Protein AF-A0A8T5N7Z2-F1 (afdb_monomer_lite)

Foldseek 3Di:
DDDDAFQLQVQLVLLQQDFFDAAHDTDGLVVVLVVLVVLLVVLQVLLVPPDQQSLLVLLLLLLLLLLPPVDGYPLSVLLSVLSVVQPRDPVSQDLVNQQVSCVRSVRVVHSVQSSQLSNQSNCCCCPPVVSNVVVVLVLCVVCLLQLSVVDCSCVRPSGHSLSNLSSNSSHDLLGANLDLQLLLQCVFLVLLVLLPVVVVDVLADSDSDCVDPNNVSSVSNSLCSSCVSNVVPHTSSSSRSSRNSCSNGAVDPPHPLVPRSCLVSTPNNVPPVD

Radius of gyration: 19.26 Å; chains: 1; bounding box: 42×38×59 Å

Structure (mmCIF, N/CA/C/O backbone):
data_AF-A0A8T5N7Z2-F1
#
_entry.id   AF-A0A8T5N7Z2-F1
#
loop_
_atom_site.group_PDB
_atom_site.id
_atom_site.type_symbol
_atom_site.label_atom_id
_atom_site.label_alt_id
_atom_site.label_comp_id
_atom_site.label_asym_id
_atom_site.label_entity_id
_atom_site.label_seq_id
_atom_site.pdbx_PDB_ins_code
_atom_site.Cartn_x
_atom_site.Cartn_y
_atom_site.Cartn_z
_atom_site.occupancy
_atom_site.B_iso_or_equiv
_atom_site.auth_seq_id
_atom_site.auth_comp_id
_atom_site.auth_asym_id
_atom_site.auth_atom_id
_atom_site.pdbx_PDB_model_num
ATOM 1 N N . MET A 1 1 ? 7.411 -7.262 -35.203 1.00 54.53 1 MET A N 1
ATOM 2 C CA . MET A 1 1 ? 8.574 -6.816 -34.406 1.00 54.53 1 MET A CA 1
ATOM 3 C C . MET A 1 1 ? 8.583 -7.666 -33.151 1.00 54.53 1 MET A C 1
ATOM 5 O O . MET A 1 1 ? 7.673 -7.509 -32.351 1.00 54.53 1 MET A O 1
ATOM 9 N N . ASN A 1 2 ? 9.519 -8.610 -33.021 1.00 70.56 2 ASN A N 1
ATOM 10 C CA . ASN A 1 2 ? 9.648 -9.397 -31.791 1.00 70.56 2 ASN A CA 1
ATOM 11 C C . ASN A 1 2 ? 10.282 -8.492 -30.734 1.00 70.56 2 ASN A C 1
ATOM 13 O O . ASN A 1 2 ? 11.466 -8.177 -30.827 1.00 70.56 2 ASN A O 1
ATOM 17 N N . ILE A 1 3 ? 9.473 -7.996 -29.798 1.00 76.88 3 ILE A N 1
ATOM 18 C CA . ILE A 1 3 ? 9.969 -7.244 -28.648 1.00 76.88 3 ILE A CA 1
ATOM 19 C C . ILE A 1 3 ? 10.399 -8.274 -27.610 1.00 76.88 3 ILE A C 1
ATOM 21 O O . ILE A 1 3 ? 9.568 -9.001 -27.075 1.00 76.88 3 ILE A O 1
ATOM 25 N N . GLU A 1 4 ? 11.698 -8.345 -27.342 1.00 85.81 4 GLU A N 1
ATOM 26 C CA . GLU A 1 4 ? 12.213 -9.121 -26.219 1.00 85.81 4 GLU A CA 1
ATOM 27 C C . GLU A 1 4 ? 11.819 -8.420 -24.913 1.00 85.81 4 GLU A C 1
ATOM 29 O O . GLU A 1 4 ? 12.177 -7.256 -24.687 1.00 85.81 4 GLU A O 1
ATOM 34 N N . LEU A 1 5 ? 11.040 -9.111 -24.078 1.00 89.94 5 LEU A N 1
ATOM 35 C CA . LEU A 1 5 ? 10.645 -8.595 -22.773 1.00 89.94 5 LEU A CA 1
ATOM 36 C C . LEU A 1 5 ? 11.851 -8.564 -21.829 1.00 89.94 5 LEU A C 1
ATOM 38 O O . LEU A 1 5 ? 12.702 -9.452 -21.882 1.00 89.94 5 LEU A O 1
ATOM 42 N N . PRO A 1 6 ? 11.959 -7.541 -20.972 1.00 91.12 6 PRO A N 1
ATOM 43 C CA . PRO A 1 6 ? 13.109 -7.407 -20.099 1.00 91.12 6 PRO A CA 1
ATOM 44 C C . PRO A 1 6 ? 13.049 -8.409 -18.943 1.00 91.12 6 PRO A C 1
ATOM 46 O O . PRO A 1 6 ? 12.035 -8.516 -18.260 1.00 91.12 6 PRO A O 1
ATOM 49 N N . ASP A 1 7 ? 14.167 -9.079 -18.670 1.00 94.69 7 ASP A N 1
ATOM 50 C CA . ASP A 1 7 ? 14.271 -10.026 -17.561 1.00 94.69 7 ASP A CA 1
ATOM 51 C C . ASP A 1 7 ? 14.014 -9.342 -16.202 1.00 94.69 7 ASP A C 1
ATOM 53 O O . ASP A 1 7 ? 14.750 -8.440 -15.781 1.00 94.69 7 ASP A O 1
ATOM 57 N N . VAL A 1 8 ? 12.959 -9.793 -15.517 1.00 95.94 8 VAL A N 1
ATOM 58 C CA . VAL A 1 8 ? 12.515 -9.272 -14.217 1.00 95.94 8 VAL A CA 1
ATOM 59 C C . VAL A 1 8 ? 13.592 -9.437 -13.143 1.00 95.94 8 VAL A C 1
ATOM 61 O O . VAL A 1 8 ? 13.854 -8.497 -12.390 1.00 95.94 8 VAL A O 1
ATOM 64 N N . ASN A 1 9 ? 14.242 -10.600 -13.073 1.00 96.62 9 ASN A N 1
ATOM 65 C CA . ASN A 1 9 ? 15.255 -10.883 -12.058 1.00 96.62 9 ASN A CA 1
ATOM 66 C C . ASN A 1 9 ? 16.490 -10.011 -12.267 1.00 96.62 9 ASN A C 1
ATOM 68 O O . ASN A 1 9 ? 17.017 -9.445 -11.306 1.00 96.62 9 ASN A O 1
ATOM 72 N N . LYS A 1 10 ? 16.909 -9.833 -13.523 1.00 96.62 10 LYS A N 1
ATOM 73 C CA . LYS A 1 10 ? 18.025 -8.955 -13.866 1.00 96.62 10 LYS A CA 1
ATOM 74 C C . LYS A 1 10 ? 17.715 -7.501 -13.513 1.00 96.62 10 LYS A C 1
ATOM 76 O O . LYS A 1 10 ? 18.520 -6.867 -12.832 1.00 96.62 10 LYS A O 1
ATOM 81 N N . ILE A 1 11 ? 16.527 -7.005 -13.876 1.00 96.56 11 ILE A N 1
ATOM 82 C CA . ILE A 1 11 ? 16.055 -5.667 -13.484 1.00 96.56 11 ILE A CA 1
ATOM 83 C C . ILE A 1 11 ? 16.144 -5.484 -11.968 1.00 96.56 11 ILE A C 1
ATOM 85 O O . ILE A 1 11 ? 16.713 -4.500 -11.499 1.00 96.56 11 ILE A O 1
ATOM 89 N N . ILE A 1 12 ? 15.568 -6.408 -11.197 1.00 97.25 12 ILE A N 1
ATOM 90 C CA . ILE A 1 12 ? 15.500 -6.264 -9.742 1.00 97.25 12 ILE A CA 1
ATOM 91 C C . ILE A 1 12 ? 16.906 -6.303 -9.143 1.00 97.25 12 ILE A C 1
ATOM 93 O O . ILE A 1 12 ? 17.218 -5.446 -8.320 1.00 97.25 12 ILE A O 1
ATOM 97 N N . SER A 1 13 ? 17.771 -7.215 -9.600 1.00 96.88 13 SER A N 1
ATOM 98 C CA . SER A 1 13 ? 19.151 -7.333 -9.107 1.00 96.88 13 SER A CA 1
ATOM 99 C C . SER A 1 13 ? 19.971 -6.050 -9.276 1.00 96.88 13 SER A C 1
ATOM 101 O O . SER A 1 13 ? 20.785 -5.725 -8.421 1.00 96.88 13 SER A O 1
ATOM 103 N N . GLU A 1 14 ? 19.716 -5.277 -10.332 1.00 96.50 14 GLU A N 1
ATOM 104 C CA . GLU A 1 14 ? 20.380 -3.992 -10.559 1.00 96.50 14 GLU A CA 1
ATOM 105 C C . GLU A 1 14 ? 19.737 -2.845 -9.755 1.00 96.50 14 GLU A C 1
ATOM 107 O O . GLU A 1 14 ? 20.412 -1.886 -9.379 1.00 96.50 14 GLU A O 1
ATOM 112 N N . ILE A 1 15 ? 18.428 -2.916 -9.478 1.00 97.06 15 ILE A N 1
ATOM 113 C CA . ILE A 1 15 ? 17.709 -1.877 -8.725 1.00 97.06 15 ILE A CA 1
ATOM 114 C C . ILE A 1 15 ? 17.994 -1.959 -7.222 1.00 97.06 15 ILE A C 1
ATOM 116 O O . ILE A 1 15 ? 18.135 -0.916 -6.584 1.00 97.06 15 ILE A O 1
ATOM 120 N N . ILE A 1 16 ? 18.060 -3.158 -6.638 1.00 97.31 16 ILE A N 1
ATOM 121 C CA . ILE A 1 16 ? 18.154 -3.332 -5.175 1.00 97.31 16 ILE A CA 1
ATOM 122 C C . ILE A 1 16 ? 19.419 -2.706 -4.562 1.00 97.31 16 ILE A C 1
ATOM 124 O O . ILE A 1 16 ? 19.382 -2.249 -3.418 1.00 97.31 16 ILE A O 1
ATOM 128 N N . GLU A 1 17 ? 20.492 -2.586 -5.346 1.00 97.00 17 GLU A N 1
ATOM 129 C CA . GLU A 1 17 ? 21.766 -1.972 -4.945 1.00 97.00 17 GLU A CA 1
ATOM 130 C C . GLU A 1 17 ? 21.724 -0.435 -4.901 1.00 97.00 17 GLU A C 1
ATOM 132 O O . GLU A 1 17 ? 22.600 0.221 -4.328 1.00 97.00 17 GLU A O 1
ATOM 137 N N . VAL A 1 18 ? 20.699 0.187 -5.494 1.00 96.44 18 VAL A N 1
ATOM 138 C CA . VAL A 1 18 ? 20.573 1.647 -5.533 1.00 96.44 18 VAL A CA 1
ATOM 139 C C . VAL A 1 18 ? 20.400 2.195 -4.118 1.00 96.44 18 VAL A C 1
ATOM 141 O O . VAL A 1 18 ? 19.499 1.797 -3.380 1.00 96.44 18 VAL A O 1
ATOM 144 N N . LYS A 1 19 ? 21.220 3.184 -3.751 1.00 96.56 19 LYS A N 1
ATOM 145 C CA . LYS A 1 19 ? 21.035 3.950 -2.513 1.00 96.56 19 LYS A CA 1
ATOM 146 C C . LYS A 1 19 ? 19.897 4.952 -2.682 1.00 96.56 19 LYS A C 1
ATOM 148 O O . LYS A 1 19 ? 19.998 5.882 -3.478 1.00 96.56 19 LYS A O 1
ATOM 153 N N . ALA A 1 20 ? 18.834 4.780 -1.905 1.00 94.19 20 ALA A N 1
ATOM 154 C CA . ALA A 1 20 ? 17.665 5.645 -1.893 1.00 94.19 20 ALA A CA 1
ATOM 155 C C . ALA A 1 20 ? 17.568 6.397 -0.561 1.00 94.19 20 ALA A C 1
ATOM 157 O O . ALA A 1 20 ? 17.716 5.807 0.514 1.00 94.19 20 ALA A O 1
ATOM 158 N N . LYS A 1 21 ? 17.283 7.702 -0.637 1.00 90.31 21 LYS A N 1
ATOM 159 C CA . LYS A 1 21 ? 17.000 8.536 0.536 1.00 90.31 21 LYS A CA 1
ATOM 160 C C . LYS A 1 21 ? 15.496 8.574 0.801 1.00 90.31 21 LYS A C 1
ATOM 162 O O . LYS A 1 21 ? 14.724 8.927 -0.094 1.00 90.31 21 LYS A O 1
ATOM 167 N N . SER A 1 22 ? 15.096 8.265 2.030 1.00 84.56 22 SER A N 1
ATOM 168 C CA . SER A 1 22 ? 13.760 8.549 2.558 1.00 84.56 22 SER A CA 1
ATOM 169 C C . SER A 1 22 ? 13.916 9.252 3.896 1.00 84.56 22 SER A C 1
ATOM 171 O O . SER A 1 22 ? 14.698 8.813 4.735 1.00 84.56 22 SER A O 1
ATOM 173 N N . ASP A 1 23 ? 13.210 10.368 4.056 1.00 80.12 23 ASP A N 1
ATOM 174 C CA . ASP A 1 23 ? 13.363 11.280 5.189 1.00 80.12 23 ASP A CA 1
ATOM 175 C C . ASP A 1 23 ? 14.840 11.661 5.402 1.00 80.12 23 ASP A C 1
ATOM 177 O O . ASP A 1 23 ? 15.470 12.219 4.496 1.00 80.12 23 ASP A O 1
ATOM 181 N N . GLU A 1 24 ? 15.411 11.347 6.562 1.00 85.69 24 GLU A N 1
ATOM 182 C CA . GLU A 1 24 ? 16.802 11.659 6.907 1.00 85.69 24 GLU A CA 1
ATOM 183 C C . GLU A 1 24 ? 17.768 10.490 6.657 1.00 85.69 24 GLU A C 1
ATOM 185 O O . GLU A 1 24 ? 18.984 10.658 6.742 1.00 85.69 24 GLU A O 1
ATOM 190 N N . THR A 1 25 ? 17.261 9.320 6.266 1.00 90.88 25 THR A N 1
ATOM 191 C CA . THR A 1 25 ? 18.053 8.094 6.126 1.00 90.88 25 THR A CA 1
ATOM 192 C C . THR A 1 25 ? 18.352 7.784 4.661 1.00 90.88 25 THR A C 1
ATOM 194 O O . THR A 1 25 ? 17.488 7.874 3.789 1.00 90.88 25 THR A O 1
ATOM 197 N N . THR A 1 26 ? 19.596 7.393 4.375 1.00 95.94 26 THR A N 1
ATOM 198 C CA . THR A 1 26 ? 20.019 6.889 3.059 1.00 95.94 26 THR A CA 1
ATOM 199 C C . THR A 1 26 ? 20.560 5.477 3.210 1.00 95.94 26 THR A C 1
ATOM 201 O O . THR A 1 26 ? 21.527 5.265 3.936 1.00 95.94 26 THR A O 1
ATOM 204 N N . GLN A 1 27 ? 19.963 4.526 2.501 1.00 97.50 27 GLN A N 1
ATOM 205 C CA . GLN A 1 27 ? 20.387 3.125 2.484 1.00 97.50 27 GLN A CA 1
ATOM 206 C C . GLN A 1 27 ? 20.014 2.470 1.151 1.00 97.50 27 GLN A C 1
ATOM 208 O O . GLN A 1 27 ? 19.352 3.095 0.318 1.00 97.50 27 GLN A O 1
ATOM 213 N N . THR A 1 28 ? 20.484 1.247 0.907 1.00 98.19 28 THR A N 1
ATOM 214 C CA . THR A 1 28 ? 20.139 0.500 -0.310 1.00 98.19 28 THR A CA 1
ATOM 215 C C . THR A 1 28 ? 18.654 0.152 -0.330 1.00 98.19 28 THR A C 1
ATOM 217 O O . THR A 1 28 ? 18.014 0.024 0.718 1.00 98.19 28 THR A O 1
ATOM 220 N N . ILE A 1 29 ? 18.090 -0.005 -1.526 1.00 98.12 29 ILE A N 1
ATOM 221 C CA . ILE A 1 29 ? 16.718 -0.492 -1.693 1.00 98.12 29 ILE A CA 1
ATOM 222 C C . ILE A 1 29 ? 16.558 -1.882 -1.065 1.00 98.12 29 ILE A C 1
ATOM 224 O O . ILE A 1 29 ? 15.541 -2.136 -0.426 1.00 98.12 29 ILE A O 1
ATOM 228 N N . GLU A 1 30 ? 17.575 -2.743 -1.153 1.00 98.38 30 GLU A N 1
ATOM 229 C CA . GLU A 1 30 ? 17.589 -4.032 -0.454 1.00 98.38 30 GLU A CA 1
ATOM 230 C C . GLU A 1 30 ? 17.377 -3.876 1.060 1.00 98.38 30 GLU A C 1
ATOM 232 O O . GLU A 1 30 ? 16.557 -4.575 1.660 1.00 98.38 30 GLU A O 1
ATOM 237 N N . LYS A 1 31 ? 18.075 -2.923 1.687 1.00 98.25 31 LYS A N 1
ATOM 238 C CA . LYS A 1 31 ? 17.934 -2.669 3.121 1.00 98.25 31 LYS A CA 1
ATOM 239 C C . LYS A 1 31 ? 16.540 -2.137 3.467 1.00 98.25 31 LYS A C 1
ATOM 241 O O . LYS A 1 31 ? 15.959 -2.608 4.439 1.00 98.25 31 LYS A O 1
ATOM 246 N N . TRP A 1 32 ? 15.970 -1.249 2.648 1.00 97.44 32 TRP A N 1
ATOM 247 C CA . TRP A 1 32 ? 14.580 -0.795 2.810 1.00 97.44 32 TRP A CA 1
ATOM 248 C C . TRP A 1 32 ? 13.567 -1.946 2.729 1.00 97.44 32 TRP A C 1
ATOM 250 O O . TRP A 1 32 ? 12.635 -2.001 3.527 1.00 97.44 32 TRP A O 1
ATOM 260 N N . VAL A 1 33 ? 13.757 -2.880 1.794 1.00 97.81 33 VAL A N 1
ATOM 261 C CA . VAL A 1 33 ? 12.918 -4.082 1.660 1.00 97.81 33 VAL A CA 1
ATOM 262 C C . VAL A 1 33 ? 13.034 -4.958 2.905 1.00 97.81 33 VAL A C 1
ATOM 264 O O . VAL A 1 33 ? 12.022 -5.370 3.467 1.00 97.81 33 VAL A O 1
ATOM 267 N N . LYS A 1 34 ? 14.259 -5.203 3.385 1.00 98.25 34 LYS A N 1
ATOM 268 C CA . LYS A 1 34 ? 14.491 -5.975 4.611 1.00 98.25 34 LYS A CA 1
ATOM 269 C C . LYS A 1 34 ? 13.802 -5.345 5.824 1.00 98.25 34 LYS A C 1
ATOM 271 O O . LYS A 1 34 ? 13.117 -6.057 6.551 1.00 98.25 34 LYS A O 1
ATOM 276 N N . ASP A 1 35 ? 13.948 -4.034 6.006 1.00 97.56 35 ASP A N 1
ATOM 277 C CA . ASP A 1 35 ? 13.304 -3.308 7.107 1.00 97.56 35 ASP A CA 1
ATOM 278 C C . ASP A 1 35 ? 11.779 -3.435 7.031 1.00 97.56 35 ASP A C 1
ATOM 280 O O . ASP A 1 35 ? 11.131 -3.724 8.034 1.00 97.56 35 ASP A O 1
ATOM 284 N N . HIS A 1 36 ? 11.206 -3.331 5.827 1.00 96.94 36 HIS A N 1
ATOM 285 C CA . HIS A 1 36 ? 9.769 -3.504 5.643 1.00 96.94 36 HIS A CA 1
ATOM 286 C C . HIS A 1 36 ? 9.288 -4.922 5.981 1.00 96.94 36 HIS A C 1
ATOM 288 O O . HIS A 1 36 ? 8.264 -5.076 6.644 1.00 96.94 36 HIS A O 1
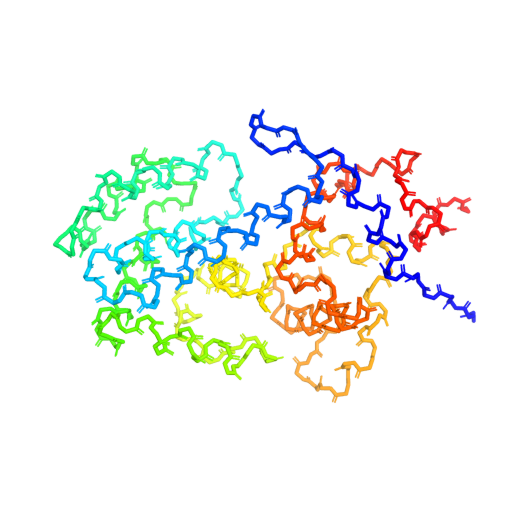ATOM 294 N N . ARG A 1 37 ? 10.033 -5.962 5.583 1.00 97.81 37 ARG A N 1
ATOM 295 C CA . ARG A 1 37 ? 9.730 -7.357 5.952 1.00 97.81 37 ARG A CA 1
ATOM 296 C C . ARG A 1 37 ? 9.765 -7.561 7.466 1.00 97.81 37 ARG A C 1
ATOM 298 O O . ARG A 1 37 ? 8.917 -8.264 8.015 1.00 97.81 37 ARG A O 1
ATOM 305 N N . ASP A 1 38 ? 10.739 -6.962 8.145 1.00 98.38 38 ASP A N 1
ATOM 306 C CA . ASP A 1 38 ? 10.857 -7.045 9.602 1.00 98.38 38 ASP A CA 1
ATOM 307 C C . ASP A 1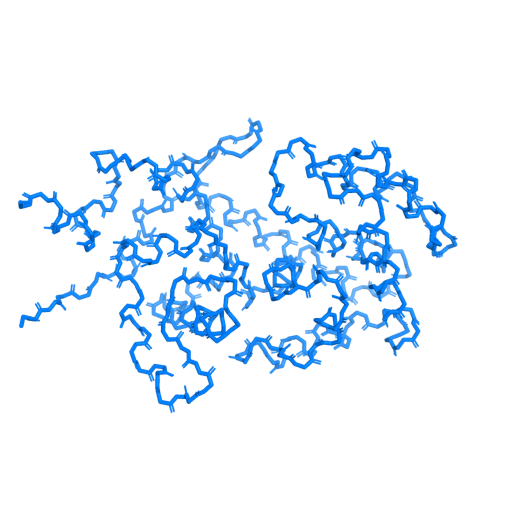 38 ? 9.703 -6.301 10.303 1.00 98.38 38 ASP A C 1
ATOM 309 O O . ASP A 1 38 ? 9.139 -6.816 11.275 1.00 98.38 38 ASP A O 1
ATOM 313 N N . ASP A 1 39 ? 9.268 -5.162 9.757 1.00 97.44 39 ASP A N 1
ATOM 314 C CA . ASP A 1 39 ? 8.071 -4.454 10.217 1.00 97.44 39 ASP A CA 1
ATOM 315 C C . ASP A 1 39 ? 6.796 -5.288 10.022 1.00 97.44 39 ASP A C 1
ATOM 317 O O . ASP A 1 39 ? 6.008 -5.408 10.962 1.00 97.44 39 ASP A O 1
ATOM 321 N N . ILE A 1 40 ? 6.604 -5.928 8.861 1.00 97.88 40 ILE A N 1
ATOM 322 C CA . ILE A 1 40 ? 5.456 -6.820 8.608 1.00 97.88 40 ILE A CA 1
ATOM 323 C C . ILE A 1 40 ? 5.417 -7.952 9.636 1.00 97.88 40 ILE A C 1
ATOM 325 O O . ILE A 1 40 ? 4.364 -8.215 10.223 1.00 97.88 40 ILE A O 1
ATOM 329 N N . LYS A 1 41 ? 6.555 -8.598 9.922 1.00 97.75 41 LYS A N 1
ATOM 330 C CA . LYS A 1 41 ? 6.637 -9.654 10.947 1.00 97.75 41 LYS A CA 1
ATOM 331 C C . LYS A 1 41 ? 6.228 -9.127 12.318 1.00 97.75 41 LYS A C 1
ATOM 333 O O . LYS A 1 41 ? 5.360 -9.708 12.965 1.00 97.75 41 LYS A O 1
ATOM 338 N N . LYS A 1 42 ? 6.803 -8.000 12.747 1.00 97.62 42 LYS A N 1
ATOM 339 C CA . LYS A 1 42 ? 6.480 -7.360 14.030 1.00 97.62 42 LYS A CA 1
ATOM 340 C C . LYS A 1 42 ? 4.997 -6.997 14.132 1.00 97.62 42 LYS A C 1
ATOM 342 O O . LYS A 1 42 ? 4.374 -7.223 15.168 1.00 97.62 42 LYS A O 1
ATOM 347 N N . ASN A 1 43 ? 4.430 -6.455 13.063 1.00 97.69 43 ASN A N 1
ATOM 348 C CA . ASN A 1 43 ? 3.029 -6.066 12.990 1.00 97.69 43 ASN A CA 1
ATOM 349 C C . ASN A 1 43 ? 2.100 -7.291 12.994 1.00 97.69 43 ASN A C 1
ATOM 351 O O . ASN A 1 43 ? 1.061 -7.279 13.652 1.00 97.69 43 ASN A O 1
ATOM 355 N N . THR A 1 44 ? 2.505 -8.383 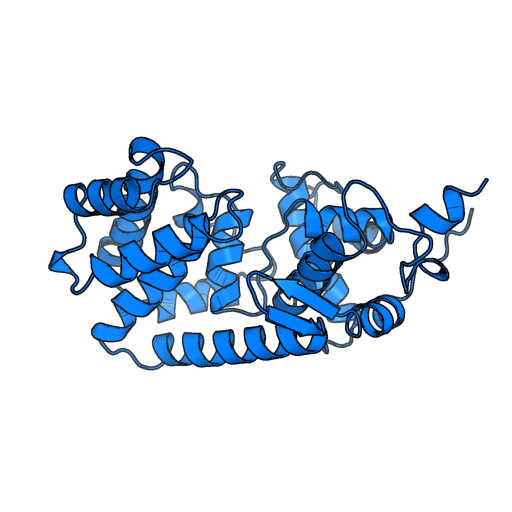12.347 1.00 96.12 44 THR A N 1
ATOM 356 C CA . THR A 1 44 ? 1.788 -9.666 12.367 1.00 96.12 44 THR A CA 1
ATOM 357 C C . THR A 1 44 ? 1.750 -10.273 13.771 1.00 96.12 44 THR A C 1
ATOM 359 O O . THR A 1 44 ? 0.727 -10.817 14.189 1.00 96.12 44 THR A O 1
ATOM 362 N N . GLU A 1 45 ? 2.823 -10.129 14.551 1.00 96.75 45 GLU A N 1
ATOM 363 C CA . GLU A 1 45 ? 2.830 -10.550 15.955 1.00 96.75 45 GLU A CA 1
ATOM 364 C C . GLU A 1 45 ? 1.835 -9.755 16.816 1.00 96.75 45 GLU A C 1
ATOM 366 O O . GLU A 1 45 ? 1.285 -10.310 17.768 1.00 96.75 45 GLU A O 1
ATOM 371 N N . LEU A 1 46 ? 1.520 -8.498 16.478 1.00 96.69 46 LEU A N 1
ATOM 372 C CA . LEU A 1 46 ? 0.445 -7.763 17.160 1.00 96.69 46 LEU A CA 1
ATOM 373 C C . LEU A 1 46 ? -0.922 -8.418 16.928 1.00 96.69 46 LEU A C 1
ATOM 375 O O . LEU A 1 46 ? -1.723 -8.467 17.855 1.00 96.69 46 LEU A O 1
ATOM 379 N N . ILE A 1 47 ? -1.170 -8.936 15.720 1.00 95.31 47 ILE A N 1
ATOM 380 C CA . ILE A 1 47 ? -2.430 -9.600 15.351 1.00 95.31 47 ILE A CA 1
ATOM 381 C C . ILE A 1 47 ? -2.558 -10.955 16.058 1.00 95.31 47 ILE A C 1
ATOM 383 O O . ILE A 1 47 ? -3.622 -11.295 16.575 1.00 95.31 47 ILE A O 1
ATOM 387 N N . LYS A 1 48 ? -1.475 -11.742 16.093 1.00 92.94 48 LYS A N 1
ATOM 388 C CA . LYS A 1 48 ? -1.468 -13.060 16.752 1.00 92.94 48 LYS A CA 1
ATOM 389 C C . LYS A 1 48 ? -1.678 -12.941 18.260 1.00 92.94 48 LYS A C 1
ATOM 391 O O . LYS A 1 48 ? -2.417 -13.729 18.851 1.00 92.94 48 LYS A O 1
ATOM 396 N N . ASN A 1 49 ? -1.052 -11.941 18.876 1.00 88.62 49 ASN A N 1
ATOM 397 C CA . ASN A 1 49 ? -1.149 -11.684 20.304 1.00 88.62 49 ASN A CA 1
ATOM 398 C C . ASN A 1 49 ? -2.383 -10.816 20.596 1.00 88.62 49 ASN A C 1
ATOM 400 O O . ASN A 1 49 ? -2.308 -9.592 20.554 1.00 88.62 49 ASN A O 1
ATOM 404 N N . ARG A 1 50 ? -3.523 -11.442 20.904 1.00 84.88 50 ARG A N 1
ATOM 405 C CA . ARG A 1 50 ? -4.850 -10.804 21.069 1.00 84.88 50 ARG A CA 1
ATOM 406 C C . ARG A 1 50 ? -5.016 -9.948 22.340 1.00 84.88 50 ARG A C 1
ATOM 408 O O . ARG A 1 50 ? -6.021 -10.045 23.038 1.00 84.88 50 ARG A O 1
ATOM 415 N N . TYR A 1 51 ? -4.023 -9.138 22.686 1.0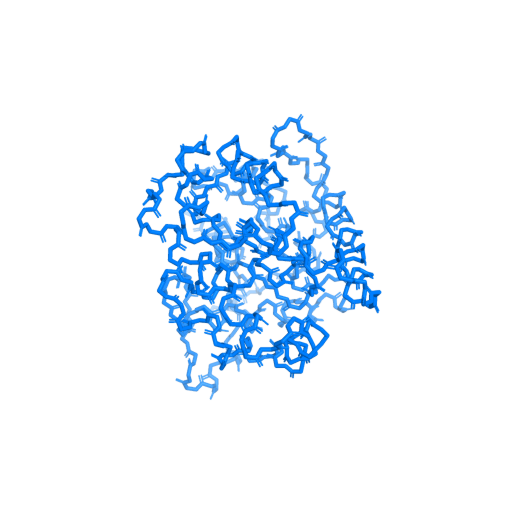0 88.12 51 TYR A N 1
ATOM 416 C CA . TYR A 1 51 ? -4.132 -8.188 23.789 1.00 88.12 51 TYR A CA 1
ATOM 417 C C . TYR A 1 51 ? -4.973 -6.980 23.367 1.00 88.12 51 TYR A C 1
ATOM 419 O O . TYR A 1 51 ? -4.721 -6.410 22.310 1.00 88.12 51 TYR A O 1
ATOM 427 N N . ASP A 1 52 ? -5.862 -6.490 24.235 1.00 83.31 52 ASP A N 1
ATOM 428 C CA . ASP A 1 52 ? -6.651 -5.268 23.974 1.00 83.31 52 ASP A CA 1
ATOM 429 C C . ASP A 1 52 ? -5.782 -4.054 23.595 1.00 83.31 52 ASP A C 1
ATOM 431 O O . ASP A 1 52 ? -6.181 -3.195 22.809 1.00 83.31 52 ASP A O 1
ATOM 435 N N . SER A 1 53 ? -4.566 -3.974 24.149 1.00 88.38 53 SER A N 1
ATOM 436 C CA . SER A 1 53 ? -3.612 -2.902 23.834 1.00 88.38 53 SER A CA 1
ATOM 437 C C . SER A 1 53 ? -3.033 -2.990 22.417 1.00 88.38 53 SER A C 1
ATOM 439 O O . SER A 1 53 ? -2.514 -1.993 21.910 1.00 88.38 53 SER A O 1
ATOM 441 N N . ASN A 1 54 ? -3.111 -4.154 21.768 1.00 95.50 54 ASN A N 1
ATOM 442 C CA . ASN A 1 54 ? -2.659 -4.335 20.395 1.00 95.50 54 ASN A CA 1
ATOM 443 C C . ASN A 1 54 ? -3.681 -3.808 19.389 1.00 95.50 54 ASN A C 1
ATOM 445 O O . ASN A 1 54 ? -3.254 -3.267 18.373 1.00 95.50 54 ASN A O 1
ATOM 449 N N . ASP A 1 55 ? -4.982 -3.836 19.696 1.00 95.88 55 ASP A N 1
ATOM 450 C CA . ASP A 1 55 ? -6.021 -3.309 18.801 1.00 95.88 55 ASP A CA 1
ATOM 451 C C . ASP A 1 55 ? -5.753 -1.858 18.404 1.00 95.88 55 ASP A C 1
ATOM 453 O O . ASP A 1 55 ? -5.834 -1.501 17.232 1.00 95.88 55 ASP A O 1
ATOM 457 N N . LEU A 1 56 ? -5.392 -1.016 19.378 1.00 96.25 56 LEU A N 1
ATOM 458 C CA . LEU A 1 56 ? -5.096 0.394 19.126 1.00 96.25 56 LEU A CA 1
ATOM 459 C C . LEU A 1 56 ? -3.797 0.575 18.343 1.00 96.25 56 LEU A C 1
ATOM 461 O O . LEU A 1 56 ? -3.727 1.449 17.485 1.00 96.25 56 LEU A O 1
ATOM 465 N N . LYS A 1 57 ? -2.776 -0.253 18.595 1.00 97.19 57 LYS A N 1
ATOM 466 C CA . LYS A 1 57 ? -1.518 -0.203 17.832 1.00 97.19 57 LYS A CA 1
ATOM 467 C C . LYS A 1 57 ? -1.757 -0.571 16.371 1.00 97.19 57 LYS A C 1
ATOM 469 O O . LYS A 1 57 ? -1.288 0.144 15.490 1.00 97.19 57 LYS A O 1
ATOM 474 N N . ILE A 1 58 ? -2.508 -1.647 16.128 1.00 98.00 58 ILE A N 1
ATOM 475 C CA . ILE A 1 58 ? -2.889 -2.090 14.785 1.00 98.00 58 ILE A CA 1
ATOM 476 C C . ILE A 1 58 ? -3.706 -0.992 14.103 1.00 98.00 58 ILE A C 1
ATOM 478 O O . ILE A 1 58 ? -3.345 -0.564 13.009 1.00 98.00 58 ILE A O 1
ATOM 482 N N . LEU A 1 59 ? -4.733 -0.467 14.781 1.00 97.81 59 LEU A N 1
ATOM 483 C CA . LEU A 1 59 ? -5.566 0.624 14.276 1.00 97.81 59 LEU A CA 1
ATOM 484 C C . LEU A 1 59 ? -4.732 1.845 13.876 1.00 97.81 59 LEU A C 1
ATOM 486 O O . LEU A 1 59 ? -4.934 2.383 12.795 1.00 97.81 59 LEU A O 1
ATOM 490 N N . ILE A 1 60 ? -3.793 2.282 14.719 1.00 97.06 60 ILE A N 1
ATOM 491 C CA . ILE A 1 60 ? -2.948 3.451 14.442 1.00 97.06 60 ILE A CA 1
ATOM 492 C C . ILE A 1 60 ? -2.089 3.229 13.192 1.00 97.06 60 ILE A C 1
ATOM 494 O O . ILE A 1 60 ? -2.032 4.118 12.347 1.00 97.06 60 ILE A O 1
ATOM 498 N N . ILE A 1 61 ? -1.461 2.056 13.037 1.00 96.38 61 ILE A N 1
ATOM 499 C CA . ILE A 1 61 ? -0.680 1.715 11.830 1.00 96.38 61 ILE A CA 1
ATOM 500 C C . ILE A 1 61 ? -1.582 1.737 10.586 1.00 96.38 61 ILE A C 1
ATOM 502 O O . ILE A 1 61 ? -1.200 2.252 9.532 1.00 96.38 61 ILE A O 1
ATOM 506 N N . PHE A 1 62 ? -2.796 1.204 10.720 1.00 96.25 62 PHE A N 1
ATOM 507 C CA . PHE A 1 62 ? -3.775 1.156 9.643 1.00 96.25 62 PHE A CA 1
ATOM 508 C C . PHE A 1 62 ? -4.228 2.565 9.222 1.00 96.25 62 PHE A C 1
ATOM 510 O O . PHE A 1 62 ? -4.203 2.908 8.039 1.00 96.25 62 PHE A O 1
ATOM 517 N N . LEU A 1 63 ? -4.589 3.411 10.193 1.00 96.44 63 LEU A N 1
ATOM 518 C CA . LEU A 1 63 ? -5.031 4.790 9.975 1.00 96.44 63 LEU A CA 1
ATOM 519 C C . LEU A 1 63 ? -3.926 5.678 9.402 1.00 96.44 63 LEU A C 1
ATOM 521 O O . LEU A 1 63 ? -4.214 6.474 8.512 1.00 96.44 63 LEU A O 1
ATOM 525 N N . ASP A 1 64 ? -2.684 5.526 9.870 1.00 93.75 64 ASP A N 1
ATOM 526 C CA . ASP A 1 64 ? -1.515 6.227 9.324 1.00 93.75 64 ASP A CA 1
ATOM 527 C C . ASP A 1 64 ? -1.461 6.043 7.800 1.00 93.75 64 ASP A C 1
ATOM 529 O O . ASP A 1 64 ? -1.512 7.006 7.037 1.00 93.75 64 ASP A O 1
ATOM 533 N N . SER A 1 65 ? -1.538 4.795 7.337 1.00 93.06 65 SER A N 1
ATOM 534 C CA . SER A 1 65 ? -1.517 4.467 5.907 1.00 93.06 65 SER A CA 1
ATOM 535 C C . SER A 1 65 ? -2.744 4.968 5.141 1.00 93.06 65 SER A C 1
ATOM 537 O O . SER A 1 65 ? -2.607 5.530 4.050 1.00 93.06 65 SER A O 1
ATOM 539 N N . LEU A 1 66 ? -3.945 4.820 5.710 1.00 93.81 66 LEU A N 1
ATOM 540 C CA . LEU A 1 66 ? -5.185 5.284 5.077 1.00 93.81 66 LEU A CA 1
ATOM 541 C C . LEU A 1 66 ? -5.233 6.808 4.918 1.00 93.81 66 LEU A C 1
ATOM 543 O O . LEU A 1 66 ? -5.824 7.316 3.964 1.00 93.81 66 LEU A O 1
ATOM 547 N N . LEU A 1 67 ? -4.595 7.550 5.822 1.00 91.88 67 LEU A N 1
ATOM 548 C CA . LEU A 1 67 ? -4.577 9.006 5.779 1.00 91.88 67 LEU A CA 1
ATOM 549 C C . LEU A 1 67 ? -3.485 9.556 4.849 1.00 91.88 67 LEU A C 1
ATOM 551 O O . LEU A 1 67 ? -3.598 10.714 4.441 1.00 91.88 67 LEU A O 1
ATOM 555 N N . VAL A 1 68 ? -2.506 8.747 4.409 1.00 82.69 68 VAL A N 1
ATOM 556 C CA . VAL A 1 68 ? -1.405 9.107 3.479 1.00 82.69 68 VAL A CA 1
ATOM 557 C C . VAL A 1 68 ? -1.891 9.216 2.018 1.00 82.69 68 VAL A C 1
ATOM 559 O O . VAL A 1 68 ? -1.392 8.618 1.055 1.00 82.69 68 VAL A O 1
ATOM 562 N N . ARG A 1 69 ? -2.884 10.078 1.797 1.00 69.12 69 ARG A N 1
ATOM 563 C CA . ARG A 1 69 ? -3.354 10.454 0.461 1.00 69.12 69 ARG A CA 1
ATOM 564 C C . ARG A 1 69 ? -2.378 11.450 -0.166 1.00 69.12 69 ARG A C 1
ATOM 566 O O . ARG A 1 69 ? -2.484 12.654 0.044 1.00 69.12 69 ARG A O 1
ATOM 573 N N . ALA A 1 70 ? -1.414 10.950 -0.940 1.00 56.09 70 ALA A N 1
ATOM 574 C CA . ALA A 1 70 ? -0.406 11.771 -1.628 1.00 56.09 70 ALA A CA 1
ATOM 575 C C . ALA A 1 70 ? 0.365 12.713 -0.675 1.00 56.09 70 ALA A C 1
ATOM 577 O O . ALA A 1 70 ? 0.588 13.892 -0.972 1.00 56.09 70 ALA A O 1
ATOM 578 N N . MET A 1 71 ? 0.741 12.192 0.494 1.00 58.19 71 MET A N 1
ATOM 579 C CA . MET A 1 71 ? 1.594 12.872 1.466 1.00 58.19 71 MET A CA 1
ATOM 580 C C . MET A 1 71 ? 2.914 12.108 1.577 1.00 58.19 71 MET A C 1
ATOM 582 O O . MET A 1 71 ? 2.927 10.884 1.549 1.00 58.19 71 MET A O 1
ATOM 586 N N . SER A 1 72 ? 4.027 12.826 1.666 1.00 53.72 72 SER A N 1
ATOM 587 C CA . SER A 1 72 ? 5.351 12.251 1.910 1.00 53.72 72 SER A CA 1
ATOM 588 C C . SER A 1 72 ? 6.113 13.147 2.875 1.00 53.72 72 SER A C 1
ATOM 590 O O . SER A 1 72 ? 5.882 14.359 2.875 1.00 53.72 72 SER A O 1
ATOM 592 N N . GLY A 1 73 ? 7.051 12.577 3.627 1.00 59.03 73 GLY A N 1
ATOM 593 C CA . GLY A 1 73 ? 7.908 13.327 4.543 1.00 59.03 73 GLY A CA 1
ATOM 594 C C . GLY A 1 73 ? 7.166 13.836 5.777 1.00 59.03 73 GLY A C 1
ATOM 595 O O . GLY A 1 73 ? 6.188 13.234 6.218 1.00 59.03 73 GLY A O 1
ATOM 596 N N . GLU A 1 74 ? 7.609 14.983 6.293 1.00 58.62 74 GLU A N 1
ATOM 597 C CA . GLU A 1 74 ? 7.217 15.570 7.585 1.00 58.62 74 GLU A CA 1
ATOM 598 C C . GLU A 1 74 ? 5.703 15.553 7.869 1.00 58.62 74 GLU A C 1
ATOM 600 O O . GLU A 1 74 ? 5.279 15.261 8.984 1.00 58.62 74 GLU A O 1
ATOM 605 N N . ARG A 1 75 ? 4.866 15.811 6.857 1.00 67.44 75 ARG A N 1
ATOM 606 C CA . ARG A 1 75 ? 3.403 15.857 7.024 1.00 67.44 75 ARG A CA 1
ATOM 607 C C . ARG A 1 75 ? 2.768 14.493 7.299 1.00 67.44 75 ARG A C 1
ATOM 609 O O . ARG A 1 75 ? 1.782 14.435 8.020 1.00 67.44 75 ARG A O 1
ATOM 616 N N . GLY A 1 76 ? 3.312 13.411 6.736 1.00 76.81 76 GLY A N 1
ATOM 617 C CA . GLY A 1 76 ? 2.860 12.056 7.072 1.00 76.81 76 GLY A CA 1
ATOM 618 C C . GLY A 1 76 ? 3.199 11.725 8.525 1.00 76.81 76 GLY A C 1
ATOM 619 O O . GLY A 1 76 ? 2.329 11.333 9.297 1.00 76.81 76 GLY A O 1
ATOM 620 N N . SER A 1 77 ? 4.438 12.021 8.927 1.00 82.88 77 SER A N 1
ATOM 621 C CA . SER A 1 77 ? 4.918 11.798 10.292 1.00 82.88 77 SER A CA 1
ATOM 622 C C . SER A 1 77 ? 4.115 12.571 11.344 1.00 82.88 77 SER A C 1
ATOM 624 O O . SER A 1 77 ? 3.851 12.030 12.413 1.00 82.88 77 SER A O 1
ATOM 626 N N . LYS A 1 78 ? 3.664 13.800 11.045 1.00 89.44 78 LYS A N 1
ATOM 627 C CA . LYS A 1 78 ? 2.792 14.578 11.946 1.00 89.44 78 LYS A CA 1
ATOM 628 C C . LYS A 1 78 ? 1.473 13.869 12.247 1.00 89.44 78 LYS A C 1
ATOM 630 O O . LYS A 1 78 ? 1.104 13.772 13.411 1.00 89.44 78 LYS A O 1
ATOM 635 N N . VAL A 1 79 ? 0.802 13.317 11.232 1.00 91.94 79 VAL A N 1
ATOM 636 C CA . VAL A 1 79 ? -0.460 12.579 11.429 1.00 91.94 79 VAL A CA 1
ATOM 637 C C . VAL A 1 79 ? -0.243 11.363 12.322 1.00 91.94 79 VAL A C 1
ATOM 639 O O . VAL A 1 79 ? -0.967 11.188 13.299 1.00 91.94 79 VAL A O 1
ATOM 642 N N . LYS A 1 80 ? 0.783 10.555 12.034 1.00 92.44 80 LYS A N 1
ATOM 643 C CA . LYS A 1 80 ? 1.137 9.397 12.862 1.00 92.44 80 LYS A CA 1
ATOM 644 C C . LYS A 1 80 ? 1.408 9.784 14.313 1.00 92.44 80 LYS A C 1
ATOM 646 O O . LYS A 1 80 ? 0.909 9.134 15.230 1.00 92.44 80 LYS A O 1
ATOM 651 N N . ASN A 1 81 ? 2.200 10.834 14.516 1.00 94.25 81 ASN A N 1
ATOM 652 C CA . ASN A 1 81 ? 2.564 11.306 15.845 1.00 94.25 81 ASN A CA 1
ATOM 653 C C . ASN A 1 81 ? 1.325 11.760 16.621 1.00 94.25 81 ASN A C 1
ATOM 655 O O . ASN A 1 81 ? 1.138 11.316 17.751 1.00 94.25 81 ASN A O 1
ATOM 659 N N . GLU A 1 82 ? 0.443 12.551 16.009 1.00 96.62 82 GLU A N 1
ATOM 660 C CA . GLU A 1 82 ? -0.801 12.986 16.653 1.00 96.62 82 GLU A CA 1
ATOM 661 C C . GLU A 1 82 ? -1.752 11.812 16.937 1.00 96.62 82 GLU A C 1
ATOM 663 O O . GLU A 1 82 ? -2.316 11.738 18.026 1.00 96.62 82 GLU A O 1
ATOM 668 N N . LEU A 1 83 ? -1.873 10.826 16.036 1.00 96.62 83 LEU A N 1
ATOM 669 C CA . LEU A 1 83 ? -2.640 9.599 16.308 1.00 96.62 83 LEU A CA 1
ATOM 670 C C . LEU A 1 83 ? -2.115 8.876 17.558 1.00 96.62 83 LEU A C 1
ATOM 672 O O . LEU A 1 83 ? -2.895 8.512 18.438 1.00 96.62 83 LEU A O 1
ATOM 676 N N . ILE A 1 84 ? -0.793 8.697 17.663 1.00 96.44 84 ILE A N 1
ATOM 677 C CA . ILE A 1 84 ? -0.153 8.053 18.818 1.00 96.44 84 ILE A CA 1
ATOM 678 C C . ILE A 1 84 ? -0.350 8.882 20.087 1.00 96.44 84 ILE A C 1
ATOM 680 O O . ILE A 1 84 ? -0.570 8.315 21.159 1.00 96.44 84 ILE A O 1
ATOM 684 N N . LEU A 1 85 ? -0.228 10.207 20.008 1.00 97.31 85 LEU A N 1
ATOM 685 C CA . LEU A 1 85 ? -0.338 11.107 21.155 1.00 97.31 85 LEU A CA 1
ATOM 686 C C . LEU A 1 85 ? -1.769 11.186 21.691 1.00 97.31 85 LEU A C 1
ATOM 688 O O . LEU A 1 85 ? -1.948 11.141 22.907 1.00 97.31 85 LEU A O 1
ATOM 692 N N . SER A 1 86 ? -2.770 11.246 20.817 1.00 97.44 86 SER A N 1
ATOM 693 C CA . SER A 1 86 ? -4.157 11.523 21.199 1.00 97.44 86 SER A CA 1
ATOM 694 C C . SER A 1 86 ? -5.040 10.284 21.370 1.00 97.44 86 SER A C 1
ATOM 696 O O . SER A 1 86 ? -6.119 10.406 21.947 1.00 97.44 86 SER A O 1
ATOM 698 N N . ILE A 1 87 ? -4.632 9.104 20.885 1.00 97.06 87 ILE A N 1
ATOM 699 C CA . ILE A 1 87 ? -5.385 7.848 21.044 1.00 97.06 87 ILE A CA 1
ATOM 700 C C . ILE A 1 87 ? -4.616 6.922 21.989 1.00 97.06 87 ILE A C 1
ATOM 702 O O . ILE A 1 87 ? -3.732 6.171 21.574 1.00 97.06 87 ILE A O 1
ATOM 706 N N . LYS A 1 88 ? -4.945 6.968 23.285 1.00 96.12 88 LYS A N 1
ATOM 707 C CA . LYS A 1 88 ? -4.316 6.126 24.321 1.00 96.12 88 LYS A CA 1
ATOM 708 C C . LYS A 1 88 ? -5.189 4.943 24.729 1.00 96.12 88 LYS A C 1
ATOM 710 O O . LYS A 1 88 ? -4.687 3.946 25.241 1.00 96.12 88 LYS A O 1
ATOM 715 N N . SER A 1 89 ? -6.491 5.053 24.507 1.00 96.56 89 SER A N 1
ATOM 716 C CA . SER A 1 89 ? -7.504 4.079 24.886 1.00 96.56 89 SER A CA 1
ATOM 717 C C . SER A 1 89 ? -8.659 4.063 23.879 1.00 96.56 89 SER A C 1
ATOM 719 O O . SER A 1 89 ? -8.870 5.015 23.127 1.00 96.56 89 SER A O 1
ATOM 721 N N . LYS A 1 90 ? -9.486 3.008 23.911 1.00 96.19 90 LYS A N 1
ATOM 722 C CA . LYS A 1 90 ? -10.707 2.923 23.087 1.00 96.19 90 LYS A CA 1
ATOM 723 C C . LYS A 1 90 ? -11.720 4.046 23.404 1.00 96.19 90 LYS A C 1
ATOM 725 O O . LYS A 1 90 ? -12.580 4.318 22.578 1.00 96.19 90 LYS A O 1
ATOM 730 N N . LYS A 1 91 ? -11.619 4.727 24.558 1.00 96.62 91 LYS A N 1
ATOM 731 C CA . LYS A 1 91 ? -12.478 5.878 24.918 1.00 96.62 91 LYS A CA 1
ATOM 732 C C . LYS A 1 91 ? -12.120 7.150 24.144 1.00 96.62 91 LYS A C 1
ATOM 734 O O . LYS A 1 91 ? -12.979 8.002 23.927 1.00 96.62 91 LYS A O 1
ATOM 739 N N . ASP A 1 92 ? -10.877 7.250 23.682 1.00 97.69 92 ASP A N 1
ATOM 740 C CA . ASP A 1 92 ? -10.397 8.383 22.886 1.00 97.69 92 ASP A CA 1
ATOM 741 C C . ASP A 1 92 ? -10.893 8.309 21.432 1.00 97.69 92 ASP A C 1
ATOM 743 O O . ASP A 1 92 ? -10.724 9.248 20.654 1.00 97.69 92 ASP A O 1
ATOM 747 N N . LEU A 1 93 ? -11.529 7.193 21.060 1.00 97.94 93 LEU A N 1
ATOM 748 C CA . LEU A 1 93 ? -12.091 6.948 19.742 1.00 97.94 93 LEU A CA 1
ATOM 749 C C . LEU A 1 93 ? -13.467 7.610 19.600 1.00 97.94 93 LEU A C 1
ATOM 751 O O . LEU A 1 93 ? -14.508 6.959 19.682 1.00 97.94 93 LEU A O 1
ATOM 755 N N . ASN A 1 94 ? -13.454 8.923 19.390 1.00 97.94 94 ASN A N 1
ATOM 756 C CA . ASN A 1 94 ? -14.646 9.709 19.110 1.00 97.94 94 ASN A CA 1
ATOM 757 C C . ASN A 1 94 ? -14.366 10.807 18.076 1.00 97.94 94 ASN A C 1
ATOM 759 O O . ASN A 1 94 ? -13.248 11.309 17.957 1.00 97.94 94 ASN A O 1
ATOM 763 N N . TYR A 1 95 ? -15.423 11.221 17.378 1.00 98.38 95 TYR A N 1
ATOM 764 C CA . TYR A 1 95 ? -15.337 12.155 16.256 1.00 98.38 95 TYR A CA 1
ATOM 765 C C . TYR A 1 95 ? -14.661 13.489 16.607 1.00 98.38 95 TYR A C 1
ATOM 767 O O . TYR A 1 95 ? -13.843 13.995 15.839 1.00 98.38 95 TYR A O 1
ATOM 775 N N . LYS A 1 96 ? -14.950 14.047 17.793 1.00 98.38 96 LYS A N 1
ATOM 776 C CA . LYS A 1 96 ? -14.336 15.303 18.253 1.00 98.38 96 LYS A CA 1
ATOM 777 C C . LYS A 1 96 ? -12.814 15.170 18.352 1.00 98.38 96 LYS A C 1
ATOM 779 O O . LYS A 1 96 ? -12.100 16.071 17.918 1.00 98.38 96 LYS A O 1
ATOM 784 N N . ASN A 1 97 ? -12.324 14.052 18.888 1.00 98.44 97 ASN A N 1
ATOM 785 C CA . ASN A 1 97 ? -10.891 13.794 18.978 1.00 98.44 97 ASN A CA 1
ATOM 786 C C . ASN A 1 97 ? -10.260 13.611 17.589 1.00 98.44 97 ASN A C 1
ATOM 788 O O . ASN A 1 97 ? -9.200 14.165 17.329 1.00 98.44 97 ASN A O 1
ATOM 792 N N . TYR A 1 98 ? -10.932 12.922 16.659 1.00 98.25 98 TYR A N 1
ATOM 793 C CA . TYR A 1 98 ? -10.431 12.752 15.285 1.00 98.25 98 TYR A CA 1
ATOM 794 C C . TYR A 1 98 ? -10.213 14.088 14.574 1.00 98.25 98 TYR A C 1
ATOM 796 O O . TYR A 1 98 ? -9.185 14.291 13.931 1.00 98.25 98 TYR A O 1
ATOM 804 N N . VAL A 1 99 ? -11.161 15.018 14.722 1.00 98.38 99 VAL A N 1
ATOM 805 C CA . VAL A 1 99 ? -11.035 16.377 14.181 1.00 98.38 99 VAL A CA 1
ATOM 806 C C . VAL A 1 99 ? -9.838 17.099 14.801 1.00 98.38 99 VAL A C 1
ATOM 808 O O . VAL A 1 99 ? -9.055 17.706 14.074 1.00 98.38 99 VAL A O 1
ATOM 811 N N . GLN A 1 100 ? -9.660 17.001 16.123 1.00 98.31 100 GLN A N 1
ATOM 812 C CA . GLN A 1 100 ? -8.535 17.637 16.811 1.00 98.31 100 GLN A CA 1
ATOM 813 C C . GLN A 1 100 ? -7.183 17.081 16.344 1.00 98.31 100 GLN A C 1
ATOM 815 O O . GLN A 1 100 ? -6.297 17.867 16.025 1.00 98.31 100 GLN A O 1
ATOM 820 N N . ILE A 1 101 ? -7.051 15.754 16.245 1.00 97.25 101 ILE A N 1
ATOM 821 C CA . ILE A 1 101 ? -5.846 15.068 15.747 1.00 97.25 101 ILE A CA 1
ATOM 822 C C . ILE A 1 101 ? -5.448 15.614 14.377 1.00 97.25 101 ILE A C 1
ATOM 824 O O . ILE A 1 101 ? -4.295 15.966 14.144 1.00 97.25 101 ILE A O 1
ATOM 828 N N . LEU A 1 102 ? -6.411 15.704 13.460 1.00 96.31 102 LEU A N 1
ATOM 829 C CA . LEU A 1 102 ? -6.148 16.125 12.087 1.00 96.31 102 LEU A CA 1
ATOM 830 C C . LEU A 1 102 ? -5.847 17.622 11.974 1.00 96.31 102 LEU A C 1
ATOM 832 O O . LEU A 1 102 ? -5.042 18.002 11.126 1.00 96.31 102 LEU A O 1
ATOM 836 N N . ASN A 1 103 ? -6.452 18.455 12.823 1.00 96.69 103 ASN A N 1
ATOM 837 C CA . ASN A 1 103 ? -6.114 19.875 12.908 1.00 96.69 103 ASN A CA 1
ATOM 838 C C . ASN A 1 103 ? -4.696 20.074 13.454 1.00 96.69 103 ASN A C 1
ATOM 840 O O . ASN A 1 103 ? -3.923 20.809 12.854 1.00 96.69 103 ASN A O 1
ATOM 844 N N . ASN A 1 104 ? -4.333 19.384 14.539 1.00 96.31 104 ASN A N 1
ATOM 845 C CA . ASN A 1 104 ? -2.986 19.453 15.114 1.00 96.31 104 ASN A CA 1
ATOM 846 C C . ASN A 1 104 ? -1.912 18.965 14.134 1.00 96.31 104 ASN A C 1
ATOM 848 O O . ASN A 1 104 ? -0.803 19.489 14.103 1.00 96.31 104 ASN A O 1
ATOM 852 N N . ALA A 1 105 ? -2.242 17.952 13.331 1.00 93.75 105 ALA A N 1
ATOM 853 C CA . ALA A 1 105 ? -1.334 17.391 12.342 1.00 93.75 105 ALA A CA 1
ATOM 854 C C . ALA A 1 105 ? -1.219 18.231 11.055 1.00 93.75 105 ALA A C 1
ATOM 856 O O . ALA A 1 105 ? -0.509 17.812 10.136 1.00 93.75 105 ALA A O 1
ATOM 857 N N . ASP A 1 106 ? -1.933 19.360 10.950 1.00 92.62 106 ASP A N 1
ATOM 858 C CA . ASP A 1 106 ? -2.082 20.151 9.723 1.00 92.62 106 ASP A CA 1
ATOM 859 C C . ASP A 1 106 ? -2.476 19.275 8.519 1.00 92.62 106 ASP A C 1
ATOM 861 O O . ASP A 1 106 ? -1.853 19.310 7.445 1.00 92.62 106 ASP A O 1
ATOM 865 N N . TYR A 1 107 ? -3.487 18.417 8.702 1.00 92.06 107 TYR A N 1
ATOM 866 C CA . TYR A 1 107 ? -3.845 17.420 7.700 1.00 92.06 107 TYR A CA 1
ATOM 867 C C . TYR A 1 107 ? -4.192 18.079 6.361 1.00 92.06 107 TYR A C 1
ATOM 869 O O . TYR A 1 107 ? -5.167 18.817 6.234 1.00 92.06 107 TYR A O 1
ATOM 877 N N . ARG A 1 108 ? -3.405 17.760 5.324 1.00 88.56 108 ARG A N 1
ATOM 878 C CA . ARG A 1 108 ? -3.425 18.432 4.011 1.00 88.56 108 ARG A CA 1
ATOM 879 C C . ARG A 1 108 ? -4.816 18.545 3.381 1.00 88.56 108 ARG A C 1
ATOM 881 O O . ARG A 1 108 ? -5.069 19.489 2.637 1.00 88.56 108 ARG A O 1
ATOM 888 N N . TRP A 1 109 ? -5.665 17.545 3.596 1.00 89.81 109 TRP A N 1
ATOM 889 C CA . TRP A 1 109 ? -6.986 17.460 2.971 1.00 89.81 109 TRP A CA 1
ATOM 890 C C . TRP A 1 109 ? -8.114 18.002 3.842 1.00 89.81 109 TRP A C 1
ATOM 892 O O . TRP A 1 109 ? -9.258 17.930 3.402 1.00 89.81 109 TRP A O 1
ATOM 902 N N . GLY A 1 110 ? -7.781 18.526 5.022 1.00 92.75 110 GLY A N 1
ATOM 903 C CA . GLY A 1 110 ? -8.726 19.060 5.987 1.00 92.75 110 GLY A CA 1
ATOM 904 C C . GLY A 1 110 ? -9.328 17.984 6.892 1.00 92.75 110 GLY A C 1
ATOM 905 O O . GLY A 1 110 ? -9.579 16.841 6.481 1.00 92.75 110 GLY A O 1
ATOM 906 N N . ALA A 1 111 ? -9.542 18.343 8.159 1.00 95.56 111 ALA A N 1
ATOM 907 C CA . ALA A 1 111 ? -10.138 17.456 9.153 1.00 95.56 111 ALA A CA 1
ATOM 908 C C . ALA A 1 111 ? -11.539 16.975 8.738 1.00 95.56 111 ALA A C 1
ATOM 910 O O . ALA A 1 111 ? -11.917 15.849 9.049 1.00 95.56 111 ALA A O 1
ATOM 911 N N . GLU A 1 112 ? -12.274 17.768 7.954 1.00 94.38 112 GLU A N 1
ATOM 912 C CA . GLU A 1 112 ? -13.589 17.428 7.410 1.00 94.38 112 GLU A CA 1
ATOM 913 C C . GLU A 1 112 ? -13.565 16.244 6.435 1.00 94.38 112 GLU A C 1
ATOM 915 O O . GLU A 1 112 ? -14.582 15.577 6.254 1.00 94.38 112 GLU A O 1
ATOM 920 N N . LYS A 1 113 ? -12.414 15.957 5.810 1.00 93.00 113 LYS A N 1
ATOM 921 C CA . LYS A 1 113 ? -12.246 14.783 4.940 1.00 93.00 113 LYS A CA 1
ATOM 922 C C . LYS A 1 113 ? -11.612 13.606 5.661 1.00 93.00 113 LYS A C 1
ATOM 924 O O . LYS A 1 113 ? -11.959 12.470 5.349 1.00 93.00 113 LYS A O 1
ATOM 929 N N . GLY A 1 114 ? -10.686 13.861 6.585 1.00 95.19 114 GLY A N 1
ATOM 930 C CA . GLY A 1 114 ? -9.975 12.801 7.302 1.00 95.19 114 GLY A CA 1
ATOM 931 C C . GLY A 1 114 ? -10.772 12.201 8.465 1.00 95.19 114 GLY A C 1
ATOM 932 O O . GLY A 1 114 ? -10.749 10.986 8.642 1.00 95.19 114 GLY A O 1
ATOM 933 N N . ALA A 1 115 ? -11.509 13.007 9.238 1.00 97.62 115 ALA A N 1
ATOM 934 C CA . ALA A 1 115 ? -12.218 12.516 10.422 1.00 97.62 115 ALA A CA 1
ATOM 935 C C . ALA A 1 115 ? -13.302 11.481 10.070 1.00 97.62 115 ALA A C 1
ATOM 937 O O . ALA A 1 115 ? -13.351 10.456 10.747 1.00 97.62 115 ALA A O 1
ATOM 938 N N . PRO A 1 116 ? -14.089 11.645 8.981 1.00 97.81 116 PRO A N 1
ATOM 939 C CA . PRO A 1 116 ? -15.007 10.599 8.525 1.00 97.81 116 PRO A CA 1
ATOM 940 C C . PRO A 1 116 ? -14.318 9.292 8.111 1.00 97.81 116 PRO A C 1
ATOM 942 O O . PRO A 1 116 ? -14.913 8.228 8.249 1.00 97.81 116 PRO A O 1
ATOM 945 N N . VAL A 1 117 ? -13.073 9.346 7.615 1.00 97.31 117 VAL A N 1
ATOM 946 C CA . VAL A 1 117 ? -12.298 8.130 7.308 1.00 97.31 117 VAL A CA 1
ATOM 947 C C . VAL A 1 117 ? -11.950 7.401 8.601 1.00 97.31 117 VAL A C 1
ATOM 949 O O . VAL A 1 117 ? -12.211 6.206 8.706 1.00 97.31 117 VAL A O 1
ATOM 952 N N . ILE A 1 118 ? -11.416 8.117 9.598 1.00 98.31 118 ILE A N 1
ATOM 953 C CA . ILE A 1 118 ? -11.090 7.532 10.908 1.00 98.31 118 ILE A CA 1
ATOM 954 C C . ILE A 1 118 ? -12.346 6.928 11.547 1.00 98.31 118 ILE A C 1
ATOM 956 O O . ILE A 1 118 ? -12.320 5.781 11.987 1.00 98.31 118 ILE A O 1
ATOM 960 N N . ASP A 1 119 ? -13.448 7.677 11.555 1.00 98.50 119 ASP A N 1
ATOM 961 C CA . ASP A 1 119 ? -14.716 7.251 12.145 1.00 98.50 119 ASP A CA 1
ATOM 962 C C . ASP A 1 119 ? -15.306 6.018 11.450 1.00 98.50 119 ASP A C 1
ATOM 964 O O . ASP A 1 119 ? -15.701 5.065 12.122 1.00 98.50 119 ASP A O 1
ATOM 968 N N . GLY A 1 120 ? -15.288 5.980 10.113 1.00 98.38 120 GLY A N 1
ATOM 969 C CA . GLY A 1 120 ? -15.740 4.821 9.342 1.00 98.38 120 GLY A CA 1
ATOM 970 C C . GLY A 1 120 ? -14.909 3.568 9.623 1.00 98.38 120 GLY A C 1
ATOM 971 O O . GLY A 1 120 ? -15.467 2.490 9.822 1.00 98.38 120 GLY A O 1
ATOM 972 N N . VAL A 1 121 ? -13.580 3.708 9.706 1.00 98.19 121 VAL A N 1
ATOM 973 C CA . VAL A 1 121 ? -12.668 2.596 10.024 1.00 98.19 121 VAL A CA 1
ATOM 974 C C . VAL A 1 121 ? -12.928 2.090 11.441 1.00 98.19 121 VAL A C 1
ATOM 976 O O . VAL A 1 121 ? -13.110 0.891 11.645 1.00 98.19 121 VAL A O 1
ATOM 979 N N . VAL A 1 122 ? -12.991 2.993 12.424 1.00 98.38 122 VAL A N 1
ATOM 980 C CA . VAL A 1 122 ? -13.262 2.629 13.820 1.00 98.38 122 VAL A CA 1
ATOM 981 C C . VAL A 1 122 ? -14.624 1.963 13.957 1.00 98.38 122 VAL A C 1
ATOM 983 O O . VAL A 1 122 ? -14.721 0.951 14.642 1.00 98.38 122 VAL A O 1
ATOM 986 N N . THR A 1 123 ? -15.656 2.490 13.303 1.00 98.50 123 THR A N 1
ATOM 987 C CA . THR A 1 123 ? -17.007 1.918 13.314 1.00 98.50 123 THR A CA 1
ATOM 988 C C . THR A 1 123 ? -17.003 0.508 12.738 1.00 98.50 123 THR A C 1
ATOM 990 O O . THR A 1 123 ? -17.505 -0.408 13.382 1.00 98.50 123 THR A O 1
ATOM 993 N N . TYR A 1 124 ? -16.360 0.287 11.588 1.00 98.31 124 TYR A N 1
ATOM 994 C CA . TYR A 1 124 ? -16.258 -1.047 10.998 1.00 98.31 124 TYR A CA 1
ATOM 995 C C . TYR A 1 124 ? -15.576 -2.046 11.945 1.00 98.31 124 TYR A C 1
ATOM 997 O O . TYR A 1 124 ? -16.136 -3.102 12.256 1.00 98.31 124 TYR A O 1
ATOM 1005 N N . PHE A 1 125 ? -14.400 -1.698 12.475 1.00 98.00 125 PHE A N 1
ATOM 1006 C CA . PHE A 1 125 ? -13.673 -2.603 13.363 1.00 98.00 125 PHE A CA 1
ATOM 1007 C C . PHE A 1 125 ? -14.379 -2.803 14.707 1.00 98.00 125 PHE A C 1
ATOM 1009 O O . PHE A 1 125 ? -14.467 -3.934 15.176 1.00 98.00 125 PHE A O 1
ATOM 1016 N N . ARG A 1 126 ? -14.928 -1.752 15.321 1.00 97.25 126 ARG A N 1
ATOM 1017 C CA . ARG A 1 126 ? -15.610 -1.828 16.622 1.00 97.25 126 ARG A CA 1
ATOM 1018 C C . ARG A 1 126 ? -16.951 -2.543 16.530 1.00 97.25 126 ARG A C 1
ATOM 1020 O O . ARG A 1 126 ? -17.240 -3.409 17.356 1.00 97.25 126 ARG A O 1
ATOM 1027 N N . ASP A 1 127 ? -17.780 -2.161 15.567 1.00 97.12 127 ASP A N 1
ATOM 1028 C CA . ASP A 1 127 ? -19.199 -2.503 15.573 1.00 97.12 127 ASP A CA 1
ATOM 1029 C C . ASP A 1 127 ? -19.482 -3.752 14.742 1.00 97.12 127 ASP A C 1
ATOM 1031 O O . ASP A 1 127 ? -20.298 -4.571 15.167 1.00 97.12 127 ASP A O 1
ATOM 1035 N N . GLU A 1 128 ? -18.768 -3.959 13.634 1.00 96.56 128 GLU A N 1
ATOM 1036 C CA . GLU A 1 128 ? -18.970 -5.130 12.777 1.00 96.56 128 GLU A CA 1
ATOM 1037 C C . GLU A 1 128 ? -18.016 -6.276 13.109 1.00 96.56 128 GLU A C 1
ATOM 1039 O O . GLU A 1 128 ? -18.459 -7.408 13.289 1.00 96.56 128 GLU A O 1
ATOM 1044 N N . LEU A 1 129 ? -16.717 -5.991 13.229 1.00 97.00 129 LEU A N 1
ATOM 1045 C CA . LEU A 1 129 ? -15.705 -7.021 13.492 1.00 97.00 129 LEU A CA 1
ATOM 1046 C C . LEU A 1 129 ? -15.437 -7.257 14.979 1.00 97.00 129 LEU A C 1
ATOM 1048 O O . LEU A 1 129 ? -14.732 -8.199 15.322 1.00 97.00 129 LEU A O 1
ATOM 1052 N N . LYS A 1 130 ? -15.976 -6.415 15.871 1.00 96.62 130 LYS A N 1
ATOM 1053 C CA . LYS A 1 130 ? -15.748 -6.489 17.327 1.00 96.62 130 LYS A CA 1
ATOM 1054 C C . LYS A 1 130 ? -14.260 -6.533 17.704 1.00 96.62 130 LYS A C 1
ATOM 1056 O O . LYS A 1 130 ? -13.875 -7.228 18.637 1.00 96.62 130 LYS A O 1
ATOM 1061 N N . TRP A 1 131 ? -13.445 -5.766 16.983 1.00 96.56 131 TRP A N 1
ATOM 1062 C CA . TRP A 1 131 ? -11.983 -5.722 17.075 1.00 96.56 131 TRP A CA 1
ATOM 1063 C C . TRP A 1 131 ? -11.275 -7.039 16.715 1.00 96.56 131 TRP A C 1
ATOM 1065 O O . TRP A 1 131 ? -10.101 -7.208 17.028 1.00 96.56 131 TRP A O 1
ATOM 1075 N N . ASP A 1 132 ? -11.937 -7.962 16.009 1.00 96.38 132 ASP A N 1
ATOM 1076 C CA . ASP A 1 132 ? -11.301 -9.191 15.532 1.00 96.38 132 ASP A CA 1
ATOM 1077 C C . ASP A 1 132 ? -10.449 -8.936 14.277 1.00 96.38 132 ASP A C 1
ATOM 1079 O O . ASP A 1 132 ? -10.827 -9.205 13.130 1.00 96.38 132 ASP A O 1
ATOM 1083 N N . TRP A 1 133 ? -9.250 -8.407 14.515 1.00 97.38 133 TRP A N 1
ATOM 1084 C CA . TRP A 1 133 ? -8.231 -8.217 13.487 1.00 97.38 133 TRP A CA 1
ATOM 1085 C C . TRP A 1 133 ? -7.801 -9.537 12.842 1.00 97.38 133 TRP A C 1
ATOM 1087 O O . TRP A 1 133 ? -7.456 -9.552 11.662 1.00 97.38 133 TRP A O 1
ATOM 1097 N N . VAL A 1 134 ? -7.852 -10.658 13.572 1.00 96.81 134 VAL A N 1
ATOM 1098 C CA . VAL A 1 134 ? -7.469 -11.971 13.034 1.00 96.81 134 VAL A CA 1
ATOM 1099 C C . VAL A 1 134 ? -8.417 -12.374 11.910 1.00 96.81 134 VAL A C 1
ATOM 1101 O O . VAL A 1 134 ? -7.955 -12.801 10.853 1.00 96.81 134 VAL A O 1
ATOM 1104 N N . ILE A 1 135 ? -9.729 -12.210 12.101 1.00 96.94 135 ILE A N 1
ATOM 1105 C CA . ILE A 1 135 ? -10.725 -12.475 11.055 1.00 96.94 135 ILE A CA 1
ATOM 1106 C C . ILE A 1 135 ? -10.495 -11.563 9.849 1.00 96.94 135 ILE A C 1
ATOM 1108 O O . ILE A 1 135 ? -10.490 -12.050 8.717 1.00 96.94 135 ILE A O 1
ATOM 1112 N N . TYR A 1 136 ? -10.269 -10.267 10.075 1.00 98.25 136 TYR A N 1
ATOM 1113 C CA . TYR A 1 136 ? -10.033 -9.318 8.986 1.00 98.25 136 TYR A CA 1
ATOM 1114 C C . TYR A 1 136 ? -8.817 -9.705 8.135 1.00 98.25 136 TYR A C 1
ATOM 1116 O O . TYR A 1 136 ? -8.942 -9.866 6.921 1.00 98.25 136 TYR A O 1
ATOM 1124 N N . PHE A 1 137 ? -7.661 -9.941 8.761 1.00 98.00 137 PHE A N 1
ATOM 1125 C CA . PHE A 1 137 ? -6.444 -10.297 8.030 1.00 98.00 137 PHE A CA 1
ATOM 1126 C C . PHE A 1 137 ? -6.497 -11.704 7.427 1.00 98.00 137 PHE A C 1
ATOM 1128 O O . PHE A 1 137 ? -5.940 -11.916 6.353 1.00 98.00 137 PHE A O 1
ATOM 1135 N N . LYS A 1 138 ? -7.226 -12.650 8.034 1.00 97.81 138 LYS A N 1
ATOM 1136 C CA . LYS A 1 138 ? -7.493 -13.959 7.418 1.00 97.81 138 LYS A CA 1
ATOM 1137 C C . LYS A 1 138 ? -8.334 -13.826 6.146 1.00 97.81 138 LYS A C 1
ATOM 1139 O O . LYS A 1 138 ? -8.087 -14.541 5.179 1.00 97.81 138 LYS A O 1
ATOM 1144 N N . ASN A 1 139 ? -9.314 -12.923 6.133 1.00 98.25 139 ASN A N 1
ATOM 1145 C CA . ASN A 1 139 ? -10.100 -12.641 4.934 1.00 98.25 139 ASN A CA 1
ATOM 1146 C C . ASN A 1 139 ? -9.261 -11.928 3.869 1.00 98.25 139 ASN A C 1
ATOM 1148 O O . ASN A 1 139 ? -9.342 -12.303 2.703 1.00 98.25 139 ASN A O 1
ATOM 1152 N N . ALA A 1 140 ? -8.424 -10.964 4.259 1.00 98.31 140 ALA A N 1
ATOM 1153 C CA . ALA A 1 140 ? -7.496 -10.322 3.332 1.00 98.31 140 ALA A CA 1
ATOM 1154 C C . ALA A 1 140 ? -6.538 -11.346 2.701 1.00 98.31 140 ALA A C 1
ATOM 1156 O O . ALA A 1 140 ? -6.348 -11.337 1.490 1.00 98.31 140 ALA A O 1
ATOM 1157 N N . GLU A 1 141 ? -5.996 -12.276 3.488 1.00 97.94 141 GLU A N 1
ATOM 1158 C CA . GLU A 1 141 ? -5.141 -13.347 2.972 1.00 97.94 141 GLU A CA 1
ATOM 1159 C C . GLU A 1 141 ? -5.911 -14.299 2.054 1.00 97.94 141 GLU A C 1
ATOM 1161 O O . GLU A 1 141 ? -5.468 -14.612 0.961 1.00 97.94 141 GLU A O 1
ATOM 1166 N N . LYS A 1 142 ? -7.121 -14.722 2.425 1.00 98.31 142 LYS A N 1
ATOM 1167 C CA . LYS A 1 142 ? -7.917 -15.616 1.572 1.00 98.31 142 LYS A CA 1
ATOM 1168 C C . LYS A 1 142 ? -8.211 -15.015 0.187 1.00 98.31 142 LYS A C 1
ATOM 1170 O O . LYS A 1 142 ? -8.325 -15.763 -0.780 1.00 98.31 142 LYS A O 1
ATOM 1175 N N . ASN A 1 143 ? -8.345 -13.693 0.106 1.00 98.25 143 ASN A N 1
ATOM 1176 C CA . ASN A 1 143 ? -8.771 -12.985 -1.099 1.00 98.25 143 ASN A CA 1
ATOM 1177 C C . ASN A 1 143 ? -7.644 -12.135 -1.721 1.00 98.25 143 ASN A C 1
ATOM 1179 O O . ASN A 1 143 ? -7.911 -11.245 -2.518 1.00 98.25 143 ASN A O 1
ATOM 1183 N N . TYR A 1 144 ? -6.362 -12.367 -1.405 1.00 97.94 144 TYR A N 1
ATOM 1184 C CA . TYR A 1 144 ? -5.305 -11.499 -1.951 1.00 97.94 144 TYR A CA 1
ATOM 1185 C C . TYR A 1 144 ? -5.229 -11.562 -3.487 1.00 97.94 144 TYR A C 1
ATOM 1187 O O . TYR A 1 144 ? -4.894 -10.568 -4.123 1.00 97.94 144 TYR A O 1
ATOM 1195 N N . ARG A 1 145 ? -5.566 -12.699 -4.116 1.00 96.56 145 ARG A N 1
ATOM 1196 C CA . ARG A 1 145 ? -5.455 -12.880 -5.578 1.00 96.56 145 ARG A CA 1
ATOM 1197 C C . ARG A 1 145 ? -6.422 -12.016 -6.387 1.00 96.56 145 ARG A C 1
ATOM 1199 O O . ARG A 1 145 ? -6.099 -11.651 -7.516 1.00 96.56 145 ARG A O 1
ATOM 1206 N N . ASP A 1 146 ? -7.579 -11.683 -5.826 1.00 95.31 146 ASP A N 1
ATOM 1207 C CA . ASP A 1 146 ? -8.548 -10.778 -6.449 1.00 95.31 146 ASP A CA 1
ATOM 1208 C C . ASP A 1 146 ? -8.477 -9.357 -5.876 1.00 95.31 146 ASP A C 1
ATOM 1210 O O . ASP A 1 146 ? -9.299 -8.520 -6.228 1.00 95.31 146 ASP A O 1
ATOM 1214 N N . ASN A 1 147 ? -7.462 -9.066 -5.057 1.00 97.44 147 ASN A N 1
ATOM 1215 C CA . ASN A 1 147 ? -7.313 -7.829 -4.302 1.00 97.44 147 ASN A CA 1
ATOM 1216 C C . ASN A 1 147 ? -8.446 -7.581 -3.293 1.00 97.44 147 ASN A C 1
ATOM 1218 O O . ASN A 1 147 ? -8.745 -6.429 -3.002 1.00 97.44 147 ASN A O 1
ATOM 1222 N N . PHE A 1 148 ? -9.109 -8.610 -2.760 1.00 97.94 148 PHE A N 1
ATOM 1223 C CA . PHE A 1 148 ? -10.116 -8.487 -1.702 1.00 97.94 148 PHE A CA 1
ATOM 1224 C C . PHE A 1 148 ? -11.136 -7.366 -1.987 1.00 97.94 148 PHE A C 1
ATOM 1226 O O . PHE A 1 148 ? -11.293 -6.426 -1.204 1.00 97.94 148 PHE A O 1
ATOM 1233 N N . GLN A 1 149 ? -11.771 -7.432 -3.162 1.00 97.12 149 GLN A N 1
ATOM 1234 C CA . GLN A 1 149 ? -12.647 -6.374 -3.702 1.00 97.12 149 GLN A CA 1
ATOM 1235 C C . GLN A 1 149 ? -13.889 -6.102 -2.843 1.00 97.12 149 GLN A C 1
ATOM 1237 O O . GLN A 1 149 ? -14.378 -4.977 -2.798 1.00 97.12 149 GLN A O 1
ATOM 1242 N N . ASP A 1 150 ? -14.370 -7.104 -2.107 1.00 97.06 150 ASP A N 1
ATOM 1243 C CA . ASP A 1 150 ? -15.554 -6.981 -1.248 1.00 97.06 150 ASP A CA 1
ATOM 1244 C C . ASP A 1 150 ? -15.263 -6.378 0.141 1.00 97.06 150 ASP A C 1
ATOM 1246 O O . ASP A 1 150 ? -16.144 -6.340 1.010 1.00 97.06 150 ASP A O 1
ATOM 1250 N N . ASP A 1 151 ? -14.037 -5.904 0.383 1.00 98.06 151 ASP A N 1
ATOM 1251 C CA . ASP A 1 151 ? -13.658 -5.274 1.645 1.00 98.06 151 ASP A CA 1
ATOM 1252 C C . ASP A 1 151 ? -14.536 -4.048 1.953 1.00 98.06 151 ASP A C 1
ATOM 1254 O O . ASP A 1 151 ? -14.605 -3.075 1.196 1.00 98.06 151 ASP A O 1
ATOM 1258 N N . LYS A 1 152 ? -15.192 -4.056 3.119 1.00 97.56 152 LYS A N 1
ATOM 1259 C CA . LYS A 1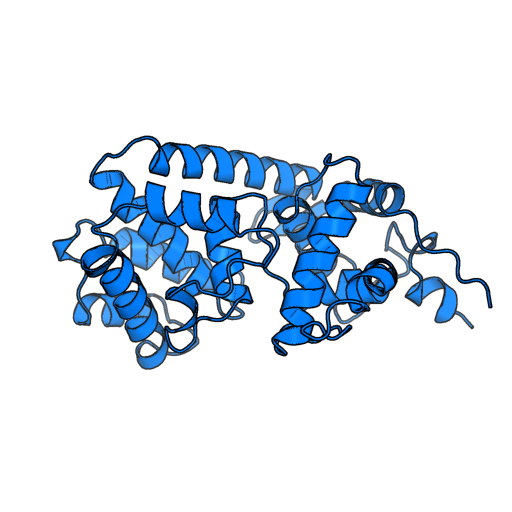 152 ? -16.074 -2.962 3.545 1.00 97.56 152 LYS A CA 1
ATOM 1260 C C . LYS A 1 152 ? -15.331 -1.645 3.743 1.00 97.56 152 LYS A C 1
ATOM 1262 O O . LYS A 1 152 ? -15.967 -0.597 3.641 1.00 97.56 152 LYS A O 1
ATOM 1267 N N . LEU A 1 153 ? -14.012 -1.665 3.950 1.00 97.31 153 LEU A N 1
ATOM 1268 C CA . LEU A 1 153 ? -13.225 -0.434 3.996 1.00 97.31 153 LEU A CA 1
ATOM 1269 C C . LEU A 1 153 ? -13.293 0.363 2.688 1.00 97.31 153 LEU A C 1
ATOM 1271 O O . LEU A 1 153 ? -13.269 1.589 2.738 1.00 97.31 153 LEU A O 1
ATOM 1275 N N . LEU A 1 154 ? -13.456 -0.295 1.535 1.00 97.06 154 LEU A N 1
ATOM 1276 C CA . LEU A 1 154 ? -13.598 0.372 0.233 1.00 97.06 154 LEU A CA 1
ATOM 1277 C C . LEU A 1 154 ? -14.925 1.141 0.099 1.00 97.06 154 LEU A C 1
ATOM 1279 O O . LEU A 1 154 ? -15.065 1.995 -0.774 1.00 97.06 154 LEU A O 1
ATOM 1283 N N . LYS A 1 155 ? -15.897 0.891 0.987 1.00 97.25 155 LYS A N 1
ATOM 1284 C CA . LYS A 1 155 ? -17.166 1.638 1.049 1.00 97.25 155 LYS A CA 1
ATOM 1285 C C . LYS A 1 155 ? -17.033 2.952 1.821 1.00 97.25 155 LYS A C 1
ATOM 1287 O O . LYS A 1 155 ? -17.931 3.793 1.763 1.00 97.25 155 LYS A O 1
ATOM 1292 N N . ILE A 1 156 ? -15.931 3.150 2.545 1.00 96.81 156 ILE A N 1
ATOM 1293 C CA . ILE A 1 156 ? -15.669 4.386 3.279 1.00 96.81 156 ILE A CA 1
ATOM 1294 C C . ILE A 1 156 ? -15.255 5.462 2.277 1.00 96.81 156 ILE A C 1
ATOM 1296 O O . ILE A 1 156 ? -14.276 5.329 1.543 1.00 96.81 156 ILE A O 1
ATOM 1300 N N . LYS A 1 157 ? -15.985 6.580 2.260 1.00 94.19 157 LYS A N 1
ATOM 1301 C CA . LYS A 1 157 ? -15.685 7.701 1.365 1.00 94.19 157 LYS A CA 1
ATOM 1302 C C . LYS A 1 157 ? -14.228 8.153 1.533 1.00 94.19 157 LYS A C 1
ATOM 1304 O O . LYS A 1 157 ? -13.791 8.442 2.641 1.00 94.19 157 LYS A O 1
ATOM 1309 N N . ASN A 1 158 ? -13.526 8.315 0.410 1.00 92.31 158 ASN A N 1
ATOM 1310 C CA . ASN A 1 158 ? -12.091 8.628 0.306 1.00 92.31 158 ASN A CA 1
ATOM 1311 C C . ASN A 1 158 ? -11.120 7.473 0.606 1.00 92.31 158 ASN A C 1
ATOM 1313 O O . ASN A 1 158 ? -9.914 7.704 0.522 1.00 92.31 158 ASN A O 1
ATOM 1317 N N . VAL A 1 159 ? -11.600 6.259 0.879 1.00 94.12 159 VAL A N 1
ATOM 1318 C CA . VAL A 1 159 ? -10.776 5.046 0.896 1.00 94.12 159 VAL A CA 1
ATOM 1319 C C . VAL A 1 159 ? -10.968 4.325 -0.435 1.00 94.12 159 VAL A C 1
ATOM 1321 O O . VAL A 1 159 ? -12.070 3.930 -0.782 1.00 94.12 159 VAL A O 1
ATOM 1324 N N . GLY A 1 160 ? -9.891 4.191 -1.204 1.00 94.06 160 GLY A N 1
ATOM 1325 C CA . GLY A 1 160 ? -9.855 3.358 -2.410 1.00 94.06 160 GLY A CA 1
ATOM 1326 C C . GLY A 1 160 ? -8.732 2.331 -2.310 1.00 94.06 160 GLY A C 1
ATOM 1327 O O . GLY A 1 160 ? -7.941 2.393 -1.362 1.00 94.06 160 GLY A O 1
ATOM 1328 N N . TYR A 1 161 ? -8.618 1.447 -3.307 1.00 95.81 161 TYR A N 1
ATOM 1329 C CA . TYR A 1 161 ? -7.651 0.340 -3.313 1.00 95.81 161 TYR A CA 1
ATOM 1330 C C . TYR A 1 161 ? -6.245 0.773 -2.908 1.00 95.81 161 TYR A C 1
ATOM 1332 O O . TYR A 1 161 ? -5.712 0.270 -1.933 1.00 95.81 161 TYR A O 1
ATOM 1340 N N . LYS A 1 162 ? -5.702 1.830 -3.524 1.00 94.81 162 LYS A N 1
ATOM 1341 C CA . LYS A 1 162 ? -4.358 2.338 -3.203 1.00 94.81 162 LYS A CA 1
ATOM 1342 C C . LYS A 1 162 ? -4.113 2.614 -1.719 1.00 94.81 162 LYS A C 1
ATOM 1344 O O . LYS A 1 162 ? -3.002 2.405 -1.243 1.00 94.81 162 LYS A O 1
ATOM 1349 N N . LEU A 1 163 ? -5.097 3.155 -1.003 1.00 94.38 163 LEU A N 1
ATOM 1350 C CA . LEU A 1 163 ? -4.951 3.462 0.423 1.00 94.38 163 LEU A CA 1
ATOM 1351 C C . LEU A 1 163 ? -5.175 2.216 1.277 1.00 94.38 163 LEU A C 1
ATOM 1353 O O . LEU A 1 163 ? -4.418 1.982 2.216 1.00 94.38 163 LEU A O 1
ATOM 1357 N N . ARG A 1 164 ? -6.179 1.408 0.924 1.00 96.94 164 ARG A N 1
ATOM 1358 C CA . ARG A 1 164 ? -6.476 0.135 1.587 1.00 96.94 164 ARG A CA 1
ATOM 1359 C C . ARG A 1 164 ? -5.286 -0.824 1.476 1.00 96.94 164 ARG A C 1
ATOM 1361 O O . ARG A 1 164 ? -4.856 -1.368 2.486 1.00 96.94 164 ARG A O 1
ATOM 1368 N N . ASP A 1 165 ? -4.697 -0.950 0.293 1.00 97.44 165 ASP A N 1
ATOM 1369 C CA . ASP A 1 165 ? -3.551 -1.821 0.010 1.00 97.44 165 ASP A CA 1
ATOM 1370 C C . ASP A 1 165 ? -2.282 -1.323 0.686 1.00 97.44 165 ASP A C 1
ATOM 1372 O O . ASP A 1 165 ? -1.528 -2.132 1.211 1.00 97.44 165 ASP A O 1
ATOM 1376 N N . LEU A 1 166 ? -2.084 -0.001 0.779 1.00 95.19 166 LEU A N 1
ATOM 1377 C CA . LEU A 1 166 ? -1.001 0.558 1.590 1.00 95.19 166 LEU A CA 1
ATOM 1378 C C . LEU A 1 166 ? -1.155 0.178 3.067 1.00 95.19 166 LEU A C 1
ATOM 1380 O O . LEU A 1 166 ? -0.174 -0.148 3.725 1.00 95.19 166 LEU A O 1
ATOM 1384 N N . ALA A 1 167 ? -2.377 0.208 3.600 1.00 96.62 167 ALA A N 1
ATOM 1385 C CA . ALA A 1 167 ? -2.627 -0.194 4.978 1.00 96.62 167 ALA A CA 1
ATOM 1386 C C . ALA A 1 167 ? -2.423 -1.704 5.180 1.00 96.62 167 ALA A C 1
ATOM 1388 O O . ALA A 1 167 ? -1.727 -2.100 6.116 1.00 96.62 167 ALA A O 1
ATOM 1389 N N . LEU A 1 168 ? -2.945 -2.541 4.276 1.00 97.81 168 LEU A N 1
ATOM 1390 C CA . LEU A 1 168 ? -2.751 -3.993 4.311 1.00 97.81 168 LEU A CA 1
ATOM 1391 C C . LEU A 1 168 ? -1.283 -4.397 4.156 1.00 97.81 168 LEU A C 1
ATOM 1393 O O . LEU A 1 168 ? -0.842 -5.296 4.870 1.00 97.81 168 LEU A O 1
ATOM 1397 N N . SER A 1 169 ? -0.504 -3.706 3.318 1.00 96.88 169 SER A N 1
ATOM 1398 C CA . SER A 1 169 ? 0.905 -4.042 3.076 1.00 96.88 169 SER A CA 1
ATOM 1399 C C . SER A 1 169 ? 1.793 -3.884 4.317 1.00 96.88 169 SER A C 1
ATOM 1401 O O . SER A 1 169 ? 2.925 -4.346 4.325 1.00 96.88 169 SER A O 1
ATOM 1403 N N . ASN A 1 170 ? 1.313 -3.238 5.387 1.00 97.19 170 ASN A N 1
ATOM 1404 C CA . ASN A 1 170 ? 2.024 -3.194 6.672 1.00 97.19 170 ASN A CA 1
ATOM 1405 C C . ASN A 1 170 ? 1.926 -4.504 7.469 1.00 97.19 170 ASN A C 1
ATOM 1407 O O . ASN A 1 170 ? 2.635 -4.659 8.462 1.00 97.19 170 ASN A O 1
ATOM 1411 N N . PHE A 1 171 ? 1.037 -5.414 7.074 1.00 98.00 171 PHE A N 1
ATOM 1412 C CA . PHE A 1 171 ? 0.723 -6.652 7.792 1.00 98.00 171 PHE A CA 1
ATOM 1413 C C . PHE A 1 171 ? 0.690 -7.880 6.878 1.00 98.00 171 PHE A C 1
ATOM 1415 O O . PHE A 1 171 ? 0.719 -9.002 7.372 1.00 98.00 171 PHE A O 1
ATOM 1422 N N . ASN A 1 172 ? 0.591 -7.682 5.565 1.00 97.50 172 ASN A N 1
ATOM 1423 C CA . ASN A 1 172 ? 0.439 -8.745 4.589 1.00 97.50 172 ASN A CA 1
ATOM 1424 C C . ASN A 1 172 ? 1.311 -8.454 3.362 1.00 97.50 172 ASN A C 1
ATOM 1426 O O . ASN A 1 172 ? 1.152 -7.426 2.706 1.00 97.50 172 ASN A O 1
ATOM 1430 N N . GLU A 1 173 ? 2.215 -9.376 3.047 1.00 97.56 173 GLU A N 1
ATOM 1431 C CA . GLU A 1 173 ? 3.187 -9.221 1.965 1.00 97.56 173 GLU A CA 1
ATOM 1432 C C . GLU A 1 173 ? 2.583 -9.327 0.554 1.00 97.56 173 GLU A C 1
ATOM 1434 O O . GLU A 1 173 ? 3.223 -8.951 -0.427 1.00 97.56 173 GLU A O 1
ATOM 1439 N N . ASN A 1 174 ? 1.332 -9.781 0.445 1.00 97.81 174 ASN A N 1
ATOM 1440 C CA . ASN A 1 174 ? 0.625 -9.972 -0.819 1.00 97.81 174 ASN A CA 1
ATOM 1441 C C . ASN A 1 174 ? -0.050 -8.701 -1.363 1.00 97.81 174 ASN A C 1
ATOM 1443 O O . ASN A 1 174 ? -0.586 -8.722 -2.471 1.00 97.81 174 ASN A O 1
ATOM 1447 N N . TYR A 1 175 ? -0.041 -7.597 -0.608 1.00 97.69 175 TYR A N 1
ATOM 1448 C CA . TYR A 1 175 ? -0.687 -6.340 -0.998 1.00 97.69 175 TYR A CA 1
ATOM 1449 C C . TYR A 1 175 ? 0.326 -5.267 -1.398 1.00 97.69 175 TYR A C 1
ATOM 1451 O O . TYR A 1 175 ? 1.397 -5.137 -0.805 1.00 97.69 175 TYR A O 1
ATOM 1459 N N . VAL A 1 176 ? -0.047 -4.465 -2.398 1.00 93.94 176 VAL A N 1
ATOM 1460 C CA . VAL A 1 176 ? 0.802 -3.432 -2.998 1.00 93.94 176 VAL A CA 1
ATOM 1461 C C . VAL A 1 176 ? 0.021 -2.147 -3.242 1.00 93.94 176 VAL A C 1
ATOM 1463 O O . VAL A 1 176 ? -1.025 -2.137 -3.880 1.00 93.94 176 VAL A O 1
ATOM 1466 N N . ALA A 1 177 ? 0.572 -1.019 -2.800 1.00 94.00 177 ALA A N 1
ATOM 1467 C CA . ALA A 1 177 ? -0.001 0.291 -3.060 1.00 94.00 177 ALA A CA 1
ATOM 1468 C C . ALA A 1 177 ? 0.427 0.826 -4.438 1.00 94.00 177 ALA A C 1
ATOM 1470 O O . ALA A 1 177 ? 1.295 1.692 -4.524 1.00 94.00 177 ALA A O 1
ATOM 1471 N N . ASN A 1 178 ? -0.221 0.368 -5.516 1.00 93.62 178 ASN A N 1
ATOM 1472 C CA . ASN A 1 178 ? 0.070 0.818 -6.886 1.00 93.62 178 ASN A CA 1
ATOM 1473 C C . ASN A 1 178 ? -0.132 2.334 -7.072 1.00 93.62 178 ASN A C 1
ATOM 1475 O O . ASN A 1 178 ? -1.217 2.805 -7.406 1.00 93.62 178 ASN A O 1
ATOM 1479 N N . ASP A 1 179 ? 0.917 3.121 -6.845 1.00 91.25 179 ASP A N 1
ATOM 1480 C CA . ASP A 1 179 ? 0.910 4.570 -7.007 1.00 91.25 179 ASP A CA 1
ATOM 1481 C C . ASP A 1 179 ? 1.610 5.012 -8.302 1.00 91.25 179 ASP A C 1
ATOM 1483 O O . ASP A 1 179 ? 2.112 4.215 -9.098 1.00 91.25 179 ASP A O 1
ATOM 1487 N N . LEU A 1 180 ? 1.664 6.325 -8.533 1.00 91.56 180 LEU A N 1
ATOM 1488 C CA . LEU A 1 180 ? 2.289 6.871 -9.737 1.00 91.56 180 LEU A CA 1
ATOM 1489 C C . LEU A 1 180 ? 3.788 6.556 -9.847 1.00 91.56 180 LEU A C 1
ATOM 1491 O O . LEU A 1 180 ? 4.326 6.628 -10.952 1.00 91.56 180 LEU A O 1
ATOM 1495 N N . HIS A 1 181 ? 4.497 6.277 -8.747 1.00 92.31 181 HIS A N 1
ATOM 1496 C CA . HIS A 1 181 ? 5.897 5.857 -8.792 1.00 92.31 181 HIS A CA 1
ATOM 1497 C C . HIS A 1 181 ? 5.995 4.425 -9.298 1.00 92.31 181 HIS A C 1
ATOM 1499 O O . HIS A 1 181 ? 6.655 4.213 -10.316 1.00 92.31 181 HIS A O 1
ATOM 1505 N N . VAL A 1 182 ? 5.291 3.495 -8.651 1.00 94.19 182 VAL A N 1
ATOM 1506 C CA . VAL A 1 182 ? 5.278 2.068 -9.004 1.00 94.19 182 VAL A CA 1
ATOM 1507 C C . VAL A 1 182 ? 4.863 1.881 -10.462 1.00 94.19 182 VAL A C 1
ATOM 1509 O O . VAL A 1 182 ? 5.619 1.344 -11.274 1.00 94.19 182 VAL A O 1
ATOM 1512 N N . VAL A 1 183 ? 3.723 2.457 -10.842 1.00 94.62 183 VAL A N 1
ATOM 1513 C CA . VAL A 1 183 ? 3.163 2.300 -12.188 1.00 94.62 183 VAL A CA 1
ATOM 1514 C C . VAL A 1 183 ? 4.061 2.913 -13.264 1.00 94.62 183 VAL A C 1
ATOM 1516 O O . VAL A 1 183 ? 4.222 2.349 -14.350 1.00 94.62 183 VAL A O 1
ATOM 1519 N N . ARG A 1 184 ? 4.728 4.036 -12.969 1.00 94.69 184 ARG A N 1
ATOM 1520 C CA . ARG A 1 184 ? 5.704 4.641 -13.889 1.00 94.69 184 ARG A CA 1
ATOM 1521 C C . ARG A 1 184 ? 6.911 3.736 -14.115 1.00 94.69 184 ARG A C 1
ATOM 1523 O O . ARG A 1 184 ? 7.388 3.676 -15.249 1.00 94.69 184 ARG A O 1
ATOM 1530 N N . ILE A 1 185 ? 7.414 3.068 -13.076 1.00 95.31 185 ILE A N 1
ATOM 1531 C CA . ILE A 1 185 ? 8.509 2.100 -13.221 1.00 95.31 185 ILE A CA 1
ATOM 1532 C C . ILE A 1 185 ? 8.071 0.953 -14.119 1.00 95.31 185 ILE A C 1
ATOM 1534 O O . ILE A 1 185 ? 8.719 0.709 -15.137 1.00 95.31 185 ILE A O 1
ATOM 1538 N N . MET A 1 186 ? 6.945 0.320 -13.792 1.00 95.62 186 MET A N 1
ATOM 1539 C CA . MET A 1 186 ? 6.422 -0.818 -14.548 1.00 95.62 186 MET A CA 1
ATOM 1540 C C . MET A 1 186 ? 6.206 -0.466 -16.021 1.00 95.62 186 MET A C 1
ATOM 1542 O O . MET A 1 186 ? 6.657 -1.191 -16.907 1.00 95.62 186 MET A O 1
ATOM 1546 N N . THR A 1 187 ? 5.606 0.697 -16.288 1.00 94.88 187 THR A N 1
ATOM 1547 C CA . THR A 1 187 ? 5.403 1.210 -17.650 1.00 94.88 187 THR A CA 1
ATOM 1548 C C . THR A 1 187 ? 6.732 1.391 -18.376 1.00 94.88 187 THR A C 1
ATOM 1550 O O . THR A 1 187 ? 6.914 0.880 -19.477 1.00 94.88 187 THR A O 1
ATOM 1553 N N . ARG A 1 188 ? 7.682 2.119 -17.774 1.00 94.19 188 ARG A N 1
ATOM 1554 C CA . ARG A 1 188 ? 8.915 2.510 -18.469 1.00 94.19 188 ARG A CA 1
ATOM 1555 C C . ARG A 1 188 ? 9.833 1.331 -18.746 1.00 94.19 188 ARG A C 1
ATOM 1557 O O . ARG A 1 188 ? 10.414 1.261 -19.830 1.00 94.19 188 ARG A O 1
ATOM 1564 N N . LEU A 1 189 ? 9.955 0.429 -17.776 1.00 94.88 189 LEU A N 1
ATOM 1565 C CA . LEU A 1 189 ? 10.752 -0.778 -17.936 1.00 94.88 189 LEU A CA 1
ATOM 1566 C C . LEU A 1 189 ? 10.148 -1.704 -18.992 1.00 94.88 189 LEU A C 1
ATOM 1568 O O . LEU A 1 189 ? 10.908 -2.387 -19.661 1.00 94.88 189 LEU A O 1
ATOM 1572 N N . GLY A 1 190 ? 8.832 -1.645 -19.219 1.00 94.81 190 GLY A N 1
ATOM 1573 C CA . GLY A 1 190 ? 8.118 -2.524 -20.146 1.00 94.81 190 GLY A CA 1
ATOM 1574 C C . GLY A 1 190 ? 7.475 -3.724 -19.452 1.00 94.81 190 GLY A C 1
ATOM 1575 O O . GLY A 1 190 ? 7.073 -4.666 -20.128 1.00 94.81 190 GLY A O 1
ATOM 1576 N N . LEU A 1 191 ? 7.352 -3.686 -18.122 1.00 95.88 191 LEU A N 1
ATOM 1577 C CA . LEU A 1 191 ? 6.795 -4.774 -17.319 1.00 95.88 191 LEU A CA 1
ATOM 1578 C C . LEU A 1 191 ? 5.282 -4.932 -17.493 1.00 95.88 191 LEU A C 1
ATOM 1580 O O . LEU A 1 191 ? 4.768 -6.016 -17.255 1.00 95.88 191 LEU A O 1
ATOM 1584 N N . LEU A 1 192 ? 4.573 -3.897 -17.963 1.00 95.00 192 LEU A N 1
ATOM 1585 C CA . LEU A 1 192 ? 3.143 -4.008 -18.290 1.00 95.00 192 LEU A CA 1
ATOM 1586 C C . LEU A 1 192 ? 2.858 -5.131 -19.297 1.00 95.00 192 LEU A C 1
ATOM 1588 O O . LEU A 1 192 ? 1.812 -5.764 -19.219 1.00 95.00 192 LEU A O 1
ATOM 1592 N N . ASN A 1 193 ? 3.803 -5.422 -20.196 1.00 93.50 193 ASN A N 1
ATOM 1593 C CA . ASN A 1 193 ? 3.640 -6.463 -21.210 1.00 93.50 193 ASN A CA 1
ATOM 1594 C C . ASN A 1 193 ? 3.566 -7.884 -20.621 1.00 93.50 193 ASN A C 1
ATOM 1596 O O . ASN A 1 193 ? 3.055 -8.775 -21.286 1.00 93.50 193 ASN A O 1
ATOM 1600 N N . TYR A 1 194 ? 4.003 -8.109 -19.376 1.00 94.50 194 TYR A N 1
ATOM 1601 C CA . TYR A 1 194 ? 3.780 -9.394 -18.696 1.00 94.50 194 TYR A CA 1
ATOM 1602 C C . TYR A 1 194 ? 2.308 -9.631 -18.328 1.00 94.50 194 TYR A C 1
ATOM 1604 O O . TYR A 1 194 ? 1.951 -10.728 -17.915 1.00 94.50 194 TYR A O 1
ATOM 1612 N N . GLY A 1 195 ? 1.451 -8.617 -18.471 1.00 92.75 195 GLY A N 1
ATOM 1613 C CA . GLY A 1 195 ? 0.032 -8.704 -18.155 1.00 92.75 195 GLY A CA 1
ATOM 1614 C C . GLY A 1 195 ? -0.870 -9.083 -19.326 1.00 92.75 195 GLY A C 1
ATOM 1615 O O . GLY A 1 195 ? -2.068 -9.190 -19.106 1.00 92.75 195 GLY A O 1
ATOM 1616 N N . PHE A 1 196 ? -0.360 -9.285 -20.549 1.00 91.69 196 PHE A N 1
ATOM 1617 C CA . PHE A 1 196 ? -1.224 -9.614 -21.698 1.00 91.69 196 PHE A CA 1
ATOM 1618 C C . PHE A 1 196 ? -2.076 -10.871 -21.464 1.00 91.69 196 PHE A C 1
ATOM 1620 O O . PHE A 1 196 ? -3.247 -10.881 -21.825 1.00 91.69 196 PHE A O 1
ATOM 1627 N N . GLU A 1 197 ? -1.519 -11.884 -20.798 1.00 88.44 197 GLU A N 1
ATOM 1628 C CA . GLU A 1 197 ? -2.228 -13.121 -20.431 1.00 88.44 197 GLU A CA 1
ATOM 1629 C C . GLU A 1 197 ? -3.356 -12.882 -19.411 1.00 88.44 197 GLU A C 1
ATOM 1631 O O . GLU A 1 197 ? -4.280 -13.676 -19.308 1.00 88.44 197 GLU A O 1
ATOM 1636 N N . LEU A 1 198 ? -3.320 -11.774 -18.662 1.00 91.56 198 LEU A N 1
ATOM 1637 C CA . LEU A 1 198 ? -4.356 -11.448 -17.678 1.00 91.56 198 LEU A CA 1
ATOM 1638 C C . LEU A 1 198 ? -5.638 -10.920 -18.335 1.00 91.56 198 LEU A C 1
ATOM 1640 O O . LEU A 1 198 ? -6.669 -10.860 -17.675 1.00 91.56 198 LEU A O 1
ATOM 1644 N N . LEU A 1 199 ? -5.590 -10.534 -19.614 1.00 88.75 199 LEU A N 1
ATOM 1645 C CA . LEU A 1 199 ? -6.713 -9.913 -20.327 1.00 88.75 199 LEU A CA 1
ATOM 1646 C C . LEU A 1 199 ? -7.782 -10.904 -20.795 1.00 88.75 199 LEU A C 1
ATOM 1648 O O . LEU A 1 199 ? -8.739 -10.503 -21.450 1.00 88.75 199 LEU A O 1
ATOM 1652 N N . GLU A 1 200 ? -7.644 -12.180 -20.437 1.00 88.69 200 GLU A N 1
ATOM 1653 C CA . GLU A 1 200 ? -8.746 -13.143 -20.509 1.00 88.69 200 GLU A CA 1
ATOM 1654 C C . GLU A 1 200 ? -9.870 -12.809 -19.506 1.00 88.69 200 GLU A C 1
ATOM 1656 O O . GLU A 1 200 ? -11.010 -13.228 -19.698 1.00 88.69 200 GLU A O 1
ATOM 1661 N N . ASP A 1 201 ? -9.568 -12.039 -18.454 1.00 87.94 201 ASP A N 1
ATOM 1662 C CA . ASP A 1 201 ? -10.538 -11.524 -17.483 1.00 87.94 201 ASP A CA 1
ATOM 1663 C C . ASP A 1 201 ? -11.125 -10.187 -17.967 1.00 87.94 201 ASP A C 1
ATOM 1665 O O . ASP A 1 201 ? -10.442 -9.159 -17.991 1.00 87.94 201 ASP A O 1
ATOM 1669 N N . ASP A 1 202 ? -12.411 -10.195 -18.324 1.00 87.44 202 ASP A N 1
ATOM 1670 C CA . ASP A 1 202 ? -13.148 -9.043 -18.859 1.00 87.44 202 ASP A CA 1
ATOM 1671 C C . ASP A 1 202 ? -13.346 -7.901 -17.848 1.00 87.44 202 ASP A C 1
ATOM 1673 O O . ASP A 1 202 ? -13.723 -6.788 -18.225 1.00 87.44 202 ASP A O 1
ATOM 1677 N N . LYS A 1 203 ? -13.053 -8.146 -16.566 1.00 89.12 203 LYS A N 1
ATOM 1678 C CA . LYS A 1 203 ? -13.083 -7.135 -15.499 1.00 89.12 203 LYS A CA 1
ATOM 1679 C C . LYS A 1 203 ? -11.778 -6.355 -15.381 1.00 89.12 203 LYS A C 1
ATOM 1681 O O . LYS A 1 203 ? -11.687 -5.429 -14.575 1.00 89.12 203 LYS A O 1
ATOM 1686 N N . LEU A 1 204 ? -10.755 -6.727 -16.145 1.00 92.94 204 LEU A N 1
ATOM 1687 C CA . LEU A 1 204 ? -9.464 -6.060 -16.139 1.00 92.94 204 LEU A CA 1
ATOM 1688 C C . LEU A 1 204 ? -9.311 -5.178 -17.369 1.00 92.94 204 LEU A C 1
ATOM 1690 O O . LEU A 1 204 ? -9.737 -5.501 -18.472 1.00 92.94 204 LEU A O 1
ATOM 1694 N N . GLU A 1 205 ? -8.621 -4.062 -17.181 1.00 94.50 205 GLU A N 1
ATOM 1695 C CA . GLU A 1 205 ? -8.234 -3.189 -18.278 1.00 94.50 205 GLU A CA 1
ATOM 1696 C C . GLU A 1 205 ? -6.734 -2.951 -18.165 1.00 94.50 205 GLU A C 1
ATOM 1698 O O . GLU A 1 205 ? -6.267 -2.377 -17.178 1.00 94.50 205 GLU A O 1
ATOM 1703 N N . MET A 1 206 ? -5.967 -3.396 -19.163 1.00 94.06 206 MET A N 1
ATOM 1704 C CA . MET A 1 206 ? -4.540 -3.096 -19.218 1.00 94.06 206 MET A CA 1
ATOM 1705 C C . MET A 1 206 ? -4.345 -1.587 -19.296 1.00 94.06 206 MET A C 1
ATOM 1707 O O . MET A 1 206 ? -4.730 -0.938 -20.266 1.00 94.06 206 MET A O 1
ATOM 1711 N N . GLY A 1 207 ? -3.678 -1.029 -18.297 1.00 92.69 207 GLY A N 1
ATOM 1712 C CA . GLY A 1 207 ? -3.420 0.394 -18.266 1.00 92.69 207 GLY A CA 1
ATOM 1713 C C . GLY A 1 207 ? -2.450 0.780 -17.170 1.00 92.69 207 GLY A C 1
ATOM 1714 O O . GLY A 1 207 ? -1.960 -0.042 -16.397 1.00 92.69 207 GLY A O 1
ATOM 1715 N N . ASN A 1 208 ? -2.137 2.068 -17.138 1.00 92.25 208 ASN A N 1
ATOM 1716 C CA . ASN A 1 208 ? -1.170 2.654 -16.219 1.00 92.25 208 ASN A CA 1
ATOM 1717 C C . ASN A 1 208 ? -1.773 3.801 -15.396 1.00 92.25 208 ASN A C 1
ATOM 1719 O O . ASN A 1 208 ? -1.039 4.619 -14.836 1.00 92.25 208 ASN A O 1
ATOM 1723 N N . ASN A 1 209 ? -3.103 3.876 -15.325 1.00 94.00 209 ASN A N 1
ATOM 1724 C CA . ASN A 1 209 ? -3.796 4.840 -14.492 1.00 94.00 209 ASN A CA 1
ATOM 1725 C C . ASN A 1 209 ? -4.281 4.164 -13.199 1.00 94.00 209 ASN A C 1
ATOM 1727 O O . ASN A 1 209 ? -5.375 3.606 -13.188 1.00 94.00 209 ASN A O 1
ATOM 1731 N N . PRO A 1 210 ? -3.548 4.270 -12.075 1.00 91.00 210 PRO A N 1
ATOM 1732 C CA . PRO A 1 210 ? -3.975 3.675 -10.807 1.00 91.00 210 PRO A CA 1
ATOM 1733 C C . PRO A 1 210 ? -5.212 4.350 -10.183 1.00 91.00 210 PRO A C 1
ATOM 1735 O O . PRO A 1 210 ? -5.627 3.974 -9.093 1.00 91.00 210 PRO A O 1
ATOM 1738 N N . SER A 1 211 ? -5.788 5.378 -10.820 1.00 90.69 211 SER A N 1
ATOM 1739 C CA . SER A 1 211 ? -7.077 5.954 -10.402 1.00 90.69 211 SER A CA 1
ATOM 1740 C C . SER A 1 211 ? -8.277 5.310 -11.109 1.00 90.69 211 SER A C 1
ATOM 1742 O O . SER A 1 211 ? -9.405 5.554 -10.692 1.00 90.69 211 SER A O 1
ATOM 1744 N N . ASN A 1 212 ? -8.054 4.529 -12.173 1.00 95.12 212 ASN A N 1
ATOM 1745 C CA . ASN A 1 212 ? -9.076 3.682 -12.788 1.00 95.12 212 ASN A CA 1
ATOM 1746 C C . ASN A 1 212 ? -9.064 2.321 -12.071 1.00 95.12 212 ASN A C 1
ATOM 1748 O O . ASN A 1 212 ? -8.003 1.732 -11.872 1.00 95.12 212 ASN A O 1
ATOM 1752 N N . GLU A 1 213 ? -10.238 1.845 -11.663 1.00 94.88 213 GLU A N 1
ATOM 1753 C CA . GLU A 1 213 ? -10.392 0.615 -10.879 1.00 94.88 213 GLU A CA 1
ATOM 1754 C C . GLU A 1 213 ? -9.931 -0.635 -11.639 1.00 94.88 213 GLU A C 1
ATOM 1756 O O . GLU A 1 213 ? -9.101 -1.385 -11.128 1.00 94.88 213 GLU A O 1
ATOM 1761 N N . ASN A 1 214 ? -10.366 -0.809 -12.886 1.00 96.00 214 ASN A N 1
ATOM 1762 C CA . ASN A 1 214 ? -9.993 -1.958 -13.713 1.00 96.00 214 ASN A CA 1
ATOM 1763 C C . ASN A 1 214 ? -8.482 -1.984 -14.000 1.00 96.00 214 ASN A C 1
ATOM 1765 O O . ASN A 1 214 ? -7.853 -3.041 -13.954 1.00 96.00 214 ASN A O 1
ATOM 1769 N N . ASN A 1 215 ? -7.873 -0.814 -14.232 1.00 96.56 215 ASN A N 1
ATOM 1770 C CA . ASN A 1 215 ? -6.418 -0.670 -14.331 1.00 96.56 215 ASN A CA 1
ATOM 1771 C C . ASN A 1 215 ? -5.728 -1.025 -13.009 1.00 96.56 215 ASN A C 1
ATOM 1773 O O . ASN A 1 215 ? -4.679 -1.663 -13.023 1.00 96.56 215 ASN A O 1
ATOM 1777 N N . TYR A 1 216 ? -6.281 -0.618 -11.865 1.00 97.00 216 TYR A N 1
ATOM 1778 C CA . TYR A 1 216 ? -5.698 -0.921 -10.561 1.00 97.00 216 TYR A CA 1
ATOM 1779 C C . TYR A 1 216 ? -5.697 -2.428 -10.281 1.00 97.00 216 TYR A C 1
ATOM 1781 O O . TYR A 1 216 ? -4.671 -2.981 -9.883 1.00 97.00 216 TYR A O 1
ATOM 1789 N N . LEU A 1 217 ? -6.822 -3.101 -10.530 1.00 96.88 217 LEU A N 1
ATOM 1790 C CA . LEU A 1 217 ? -6.950 -4.551 -10.372 1.00 96.88 217 LEU A CA 1
ATOM 1791 C C . LEU A 1 217 ? -6.021 -5.306 -11.331 1.00 96.88 217 LEU A C 1
ATOM 1793 O O . LEU A 1 217 ? -5.375 -6.276 -10.930 1.00 96.88 217 LEU A O 1
ATOM 1797 N N . PHE A 1 218 ? -5.876 -4.817 -12.567 1.00 97.50 218 PHE A N 1
ATOM 1798 C CA . PHE A 1 218 ? -4.885 -5.326 -13.513 1.00 97.50 218 PHE A CA 1
ATOM 1799 C C . PHE A 1 218 ? -3.459 -5.193 -12.960 1.00 97.50 218 PHE A C 1
ATOM 1801 O O . PHE A 1 218 ? -2.709 -6.167 -12.948 1.00 97.50 218 PHE A O 1
ATOM 1808 N N . LEU A 1 219 ? -3.085 -4.009 -12.463 1.00 97.44 219 LEU A N 1
ATOM 1809 C CA . LEU A 1 219 ? -1.757 -3.746 -11.902 1.00 97.44 219 LEU A CA 1
ATOM 1810 C C . LEU A 1 219 ? -1.464 -4.625 -10.679 1.00 97.44 219 LEU A C 1
ATOM 1812 O O . LEU A 1 219 ? -0.347 -5.118 -10.541 1.00 97.44 219 LEU A O 1
ATOM 1816 N N . HIS A 1 220 ? -2.460 -4.862 -9.823 1.00 97.50 220 HIS A N 1
ATOM 1817 C CA . HIS A 1 220 ? -2.346 -5.782 -8.690 1.00 97.50 220 HIS A CA 1
ATOM 1818 C C . HIS A 1 220 ? -2.015 -7.206 -9.146 1.00 97.50 220 HIS A C 1
ATOM 1820 O O . HIS A 1 220 ? -0.993 -7.766 -8.744 1.00 97.50 220 HIS A O 1
ATOM 1826 N N . LYS A 1 221 ? -2.823 -7.770 -10.054 1.00 97.25 221 LYS A N 1
ATOM 1827 C CA . LYS A 1 221 ? -2.575 -9.108 -10.615 1.00 97.25 221 LYS A CA 1
ATOM 1828 C C . LYS A 1 221 ? -1.242 -9.185 -11.360 1.00 97.25 221 LYS A C 1
ATOM 1830 O O . LYS A 1 221 ? -0.544 -10.193 -11.277 1.00 97.25 221 LYS A O 1
ATOM 1835 N N . LEU A 1 222 ? -0.849 -8.111 -12.038 1.00 97.56 222 LEU A N 1
ATOM 1836 C CA . LEU A 1 222 ? 0.445 -8.026 -12.701 1.00 97.56 222 LEU A CA 1
ATOM 1837 C C . LEU A 1 222 ? 1.609 -8.072 -11.703 1.00 97.56 222 LEU A C 1
ATOM 1839 O O . LEU A 1 222 ? 2.601 -8.741 -11.969 1.00 97.56 222 LEU A O 1
ATOM 1843 N N . ILE A 1 223 ? 1.514 -7.405 -10.551 1.00 97.62 223 ILE A N 1
ATOM 1844 C CA . ILE A 1 223 ? 2.563 -7.486 -9.525 1.00 97.62 223 ILE A CA 1
ATOM 1845 C C . ILE A 1 223 ? 2.632 -8.881 -8.901 1.00 97.62 223 ILE A C 1
ATOM 1847 O O . ILE A 1 223 ? 3.740 -9.374 -8.695 1.00 97.62 223 ILE A O 1
ATOM 1851 N N . LEU A 1 224 ? 1.494 -9.547 -8.677 1.00 97.44 224 LEU A N 1
ATOM 1852 C CA . LEU A 1 224 ? 1.481 -10.959 -8.275 1.00 97.44 224 LEU A CA 1
ATOM 1853 C C . LEU A 1 224 ? 2.233 -11.824 -9.292 1.00 97.44 224 LEU A C 1
ATOM 1855 O O . LEU A 1 224 ? 3.137 -12.571 -8.927 1.00 97.44 224 LEU A O 1
ATOM 1859 N N . ARG A 1 225 ? 1.944 -11.641 -10.583 1.00 96.75 225 ARG A N 1
ATOM 1860 C CA . ARG A 1 225 ? 2.637 -12.350 -11.664 1.00 96.75 225 ARG A CA 1
ATOM 1861 C C . ARG A 1 225 ? 4.139 -12.058 -11.688 1.00 96.75 225 ARG A C 1
ATOM 1863 O O . ARG A 1 225 ? 4.943 -12.967 -11.862 1.00 96.75 225 ARG A O 1
ATOM 1870 N N . ILE A 1 226 ? 4.540 -10.801 -11.506 1.00 97.31 226 ILE A N 1
ATOM 1871 C CA . ILE A 1 226 ? 5.957 -10.413 -11.445 1.00 97.31 226 ILE A CA 1
ATOM 1872 C C . ILE A 1 226 ? 6.640 -11.061 -10.236 1.00 97.31 226 ILE A C 1
ATOM 1874 O O . ILE A 1 226 ? 7.763 -11.532 -10.377 1.00 97.31 226 ILE A O 1
ATOM 1878 N N . SER A 1 227 ? 5.972 -11.130 -9.083 1.00 97.75 227 SER A N 1
ATOM 1879 C CA . SER A 1 227 ? 6.475 -11.825 -7.892 1.00 97.75 227 SER A CA 1
ATOM 1880 C C . SER A 1 227 ? 6.731 -13.309 -8.178 1.00 97.75 227 SER A C 1
ATOM 1882 O O . SER A 1 227 ? 7.835 -13.798 -7.927 1.00 97.75 227 SER A O 1
ATOM 1884 N N . GLU A 1 228 ? 5.786 -13.994 -8.827 1.00 96.94 228 GLU A N 1
ATOM 1885 C CA . GLU A 1 228 ? 5.942 -15.389 -9.267 1.00 96.94 228 GLU A CA 1
ATOM 1886 C C . GLU A 1 228 ? 7.143 -15.559 -10.222 1.00 96.94 228 GLU A C 1
ATOM 1888 O O . GLU A 1 228 ? 7.931 -16.493 -10.071 1.00 96.94 228 GLU A O 1
ATOM 1893 N N . LEU A 1 229 ? 7.362 -14.621 -11.155 1.00 96.62 229 LEU A N 1
ATOM 1894 C CA . LEU A 1 229 ? 8.521 -14.630 -12.068 1.00 96.62 229 LEU A CA 1
ATOM 1895 C C . LEU A 1 229 ? 9.874 -14.458 -11.351 1.00 96.62 229 LEU A C 1
ATOM 1897 O O . LEU A 1 229 ? 10.917 -14.798 -11.914 1.00 96.62 229 LEU A O 1
ATOM 1901 N N . THR A 1 230 ? 9.882 -13.967 -10.108 1.00 96.56 230 THR A N 1
ATOM 1902 C CA . THR A 1 230 ? 11.091 -13.945 -9.263 1.00 96.56 230 THR A CA 1
ATOM 1903 C C . THR A 1 230 ? 11.351 -15.264 -8.533 1.00 96.56 230 THR A C 1
ATOM 1905 O O . THR A 1 230 ? 12.264 -15.334 -7.710 1.00 96.56 230 THR A O 1
ATOM 1908 N N . GLY A 1 231 ? 10.547 -16.303 -8.790 1.00 96.06 231 GLY A N 1
ATOM 1909 C CA . GLY A 1 231 ? 10.560 -17.537 -8.005 1.00 96.06 231 GLY A CA 1
ATOM 1910 C C . GLY A 1 231 ? 10.169 -17.285 -6.550 1.00 96.06 231 GLY A C 1
ATOM 1911 O O . GLY A 1 231 ? 10.771 -17.867 -5.654 1.00 96.06 231 GLY A O 1
ATOM 1912 N N . GLU A 1 232 ? 9.245 -16.342 -6.323 1.00 92.38 232 GLU A N 1
ATOM 1913 C CA . GLU A 1 232 ? 8.781 -15.905 -4.996 1.00 92.38 232 GLU A CA 1
ATOM 1914 C C . GLU A 1 232 ? 9.889 -15.327 -4.091 1.00 92.38 232 GLU A C 1
ATOM 1916 O O . GLU A 1 232 ? 9.703 -15.140 -2.890 1.00 92.38 232 GLU A O 1
ATOM 1921 N N . LYS A 1 233 ? 11.052 -14.967 -4.657 1.00 96.56 233 LYS A N 1
ATOM 1922 C CA . LYS A 1 233 ? 12.128 -14.295 -3.911 1.00 96.56 233 LYS A CA 1
ATOM 1923 C C . LYS A 1 233 ? 11.690 -12.926 -3.376 1.00 96.56 233 LYS A C 1
ATOM 1925 O O . LYS A 1 233 ? 12.173 -12.498 -2.319 1.00 96.56 233 LYS A O 1
ATOM 1930 N N . TYR A 1 234 ? 10.829 -12.232 -4.120 1.00 97.94 234 TYR A N 1
ATOM 1931 C CA . TYR A 1 234 ? 10.271 -10.930 -3.762 1.00 97.94 234 TYR A CA 1
ATOM 1932 C C . TYR A 1 234 ? 8.748 -10.992 -3.787 1.00 97.94 234 TYR A C 1
ATOM 1934 O O . TYR A 1 234 ? 8.164 -11.287 -4.830 1.00 97.94 234 TYR A O 1
ATOM 1942 N N . SER A 1 235 ? 8.115 -10.680 -2.659 1.00 98.12 235 SER A N 1
ATOM 1943 C CA . SER A 1 235 ? 6.662 -10.574 -2.543 1.00 98.12 235 SER A CA 1
ATOM 1944 C C . SER A 1 235 ? 6.133 -9.305 -3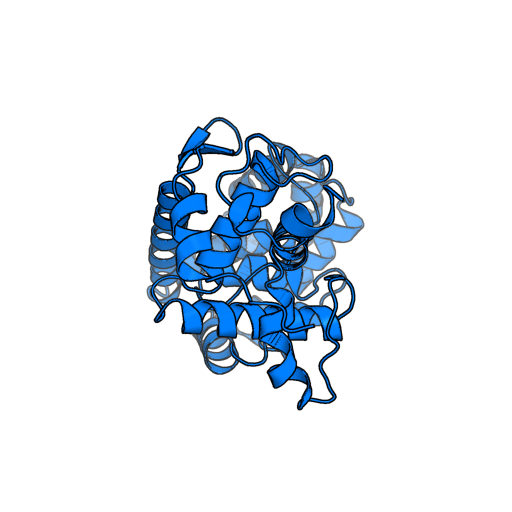.235 1.00 98.12 235 SER A C 1
ATOM 1946 O O . SER A 1 235 ? 6.907 -8.390 -3.545 1.00 98.12 235 SER A O 1
ATOM 1948 N N . PRO A 1 236 ? 4.814 -9.181 -3.451 1.00 97.81 236 PRO A N 1
ATOM 1949 C CA . PRO A 1 236 ? 4.199 -7.936 -3.914 1.00 97.81 236 PRO A CA 1
ATOM 1950 C C . PRO A 1 236 ? 4.583 -6.699 -3.094 1.00 97.81 236 PRO A C 1
ATOM 1952 O O . PRO A 1 236 ? 4.904 -5.658 -3.673 1.00 97.81 236 PRO A O 1
ATOM 1955 N N . SER A 1 237 ? 4.620 -6.804 -1.761 1.00 96.81 237 SER A N 1
ATOM 1956 C CA . SER A 1 237 ? 5.036 -5.697 -0.892 1.00 96.81 237 SER A CA 1
ATOM 1957 C C . SER A 1 237 ? 6.515 -5.342 -1.064 1.00 96.81 237 SER A C 1
ATOM 1959 O O . SER A 1 237 ? 6.896 -4.178 -0.943 1.00 96.81 237 SER A O 1
ATOM 1961 N N . ASP A 1 238 ? 7.372 -6.321 -1.364 1.00 98.00 238 ASP A N 1
ATOM 1962 C CA . ASP A 1 238 ? 8.778 -6.047 -1.667 1.00 98.00 238 ASP A CA 1
ATOM 1963 C C . ASP A 1 238 ? 8.912 -5.296 -2.991 1.00 98.00 238 ASP A C 1
ATOM 1965 O O . ASP A 1 238 ? 9.640 -4.306 -3.074 1.00 98.00 238 ASP A O 1
ATOM 1969 N N . LEU A 1 239 ? 8.182 -5.739 -4.020 1.00 97.81 239 LEU A N 1
ATOM 1970 C CA . LEU A 1 239 ? 8.155 -5.093 -5.332 1.00 97.81 239 LEU A CA 1
ATOM 1971 C C . LEU A 1 239 ? 7.634 -3.653 -5.238 1.00 97.81 239 LEU A C 1
ATOM 1973 O O . LEU A 1 239 ? 8.209 -2.769 -5.877 1.00 97.81 239 LEU A O 1
ATOM 1977 N N . ASP A 1 240 ? 6.630 -3.393 -4.391 1.00 95.38 240 ASP A N 1
ATOM 1978 C CA . ASP A 1 240 ? 6.191 -2.033 -4.045 1.00 95.38 240 ASP A CA 1
ATOM 1979 C C . ASP A 1 240 ? 7.372 -1.186 -3.561 1.00 95.38 240 ASP A C 1
ATOM 1981 O O . ASP A 1 240 ? 7.699 -0.156 -4.153 1.00 95.38 240 ASP A O 1
ATOM 1985 N N . ARG A 1 241 ? 8.079 -1.644 -2.519 1.00 95.38 241 ARG A N 1
ATOM 1986 C CA . ARG A 1 241 ? 9.214 -0.910 -1.936 1.00 95.38 241 ARG A CA 1
ATOM 1987 C C . ARG A 1 241 ? 10.330 -0.702 -2.953 1.00 95.38 241 ARG A C 1
ATOM 1989 O O . ARG A 1 241 ? 10.840 0.416 -3.068 1.00 95.38 241 ARG A O 1
ATOM 1996 N N . ILE A 1 242 ? 10.668 -1.731 -3.728 1.00 97.50 242 ILE A N 1
ATOM 1997 C CA . ILE A 1 242 ? 11.690 -1.670 -4.777 1.00 97.50 242 ILE A CA 1
ATOM 1998 C C . ILE A 1 242 ? 11.337 -0.587 -5.796 1.00 97.50 242 ILE A C 1
ATOM 2000 O O . ILE A 1 242 ? 12.114 0.348 -6.017 1.00 97.50 242 ILE A O 1
ATOM 2004 N N . PHE A 1 243 ? 10.151 -0.670 -6.398 1.00 96.75 243 PHE A N 1
ATOM 2005 C CA . PHE A 1 243 ? 9.747 0.244 -7.461 1.00 96.75 243 PHE A CA 1
ATOM 2006 C C . PHE A 1 243 ? 9.480 1.654 -6.945 1.00 96.75 243 PHE A C 1
ATOM 2008 O O . PHE A 1 243 ? 9.845 2.632 -7.606 1.00 96.75 243 PHE A O 1
ATOM 2015 N N . TRP A 1 244 ? 8.920 1.794 -5.748 1.00 94.62 244 TRP A N 1
ATOM 2016 C CA . TRP A 1 244 ? 8.664 3.091 -5.143 1.00 94.62 244 TRP A CA 1
ATOM 2017 C C . TRP A 1 244 ? 9.961 3.842 -4.820 1.00 94.62 244 TRP A C 1
ATOM 2019 O O . TRP A 1 244 ? 10.143 4.980 -5.274 1.00 94.62 244 TRP A O 1
ATOM 2029 N N . HIS A 1 245 ? 10.915 3.211 -4.122 1.00 94.81 245 HIS A N 1
ATOM 2030 C CA . HIS A 1 245 ? 12.206 3.839 -3.813 1.00 94.81 245 HIS A CA 1
ATOM 2031 C C . HIS A 1 245 ? 13.010 4.135 -5.083 1.00 94.81 245 HIS A C 1
ATOM 2033 O O . HIS A 1 245 ? 13.585 5.224 -5.216 1.00 94.81 245 HIS A O 1
ATOM 2039 N N . PHE A 1 246 ? 12.992 3.226 -6.060 1.00 95.38 246 PHE A N 1
ATOM 2040 C CA . PHE A 1 246 ? 13.660 3.435 -7.340 1.00 95.38 246 PHE A CA 1
ATOM 2041 C C . PHE A 1 246 ? 13.042 4.595 -8.131 1.00 95.38 246 PHE A C 1
ATOM 2043 O O . PHE A 1 246 ? 13.751 5.472 -8.638 1.00 95.38 246 PHE A O 1
ATOM 2050 N N . GLY A 1 247 ? 11.710 4.660 -8.184 1.00 93.31 247 GLY A N 1
ATOM 2051 C CA . GLY A 1 247 ? 10.953 5.711 -8.858 1.00 93.31 247 GLY A CA 1
ATOM 2052 C C . GLY A 1 247 ? 11.036 7.072 -8.177 1.00 93.31 247 GLY A C 1
ATOM 2053 O O . GLY A 1 247 ? 10.835 8.094 -8.841 1.00 93.31 247 GLY A O 1
ATOM 2054 N N . ARG A 1 248 ? 11.337 7.119 -6.876 1.00 90.44 248 ARG A N 1
ATOM 2055 C CA . ARG A 1 248 ? 11.654 8.359 -6.151 1.00 90.44 248 ARG A CA 1
ATOM 2056 C C . ARG A 1 248 ? 13.103 8.801 -6.323 1.00 90.44 248 ARG A C 1
ATOM 2058 O O . ARG A 1 248 ? 13.350 10.003 -6.288 1.00 90.44 248 ARG A O 1
ATOM 2065 N N . THR A 1 249 ? 14.036 7.875 -6.531 1.00 90.75 249 THR A N 1
ATOM 2066 C CA . THR A 1 249 ? 15.481 8.166 -6.539 1.00 90.75 249 THR A CA 1
ATOM 2067 C C . THR A 1 249 ? 16.027 8.409 -7.943 1.00 90.75 249 THR A C 1
ATOM 2069 O O . THR A 1 249 ? 16.579 9.478 -8.205 1.00 90.75 249 THR A O 1
ATOM 2072 N N . ILE A 1 250 ? 15.819 7.453 -8.852 1.00 92.44 250 ILE A N 1
ATOM 2073 C CA . ILE A 1 250 ? 16.439 7.408 -10.186 1.00 92.44 250 ILE A CA 1
ATOM 2074 C C . ILE A 1 250 ? 15.403 7.685 -11.277 1.00 92.44 250 ILE A C 1
ATOM 2076 O O . ILE A 1 250 ? 15.501 8.658 -12.028 1.00 92.44 250 ILE A O 1
ATOM 2080 N N . CYS A 1 251 ? 14.350 6.868 -11.350 1.00 92.31 251 CYS A N 1
ATOM 2081 C CA . CYS A 1 251 ? 13.352 6.941 -12.419 1.00 92.31 251 CYS A CA 1
ATOM 2082 C C . CYS A 1 251 ? 12.184 7.877 -12.037 1.00 92.31 251 CYS A C 1
ATOM 2084 O O . CYS A 1 251 ? 10.994 7.540 -12.041 1.00 92.31 251 CYS A O 1
ATOM 2086 N N . LYS A 1 252 ? 12.564 9.114 -11.705 1.00 90.19 252 LYS A N 1
ATOM 2087 C CA . LYS A 1 252 ? 11.677 10.244 -11.395 1.00 90.19 252 LYS A CA 1
ATOM 2088 C C . LYS A 1 252 ? 10.861 10.674 -12.619 1.00 90.19 252 LYS A C 1
ATOM 2090 O O . LYS A 1 252 ? 11.118 10.236 -13.742 1.00 90.19 252 LYS A O 1
ATOM 2095 N N . ALA A 1 253 ? 9.896 11.577 -12.424 1.00 84.38 253 ALA A N 1
ATOM 2096 C CA . ALA A 1 253 ? 9.141 12.186 -13.525 1.00 84.38 253 ALA A CA 1
ATOM 2097 C C . ALA A 1 253 ? 10.087 12.756 -14.604 1.00 84.38 253 ALA A C 1
ATOM 2099 O O . ALA A 1 253 ? 10.025 12.322 -15.758 1.00 84.38 253 ALA A O 1
ATOM 2100 N N . LYS A 1 254 ? 11.050 13.601 -14.196 1.00 81.19 254 LYS A N 1
ATOM 2101 C CA . LYS A 1 254 ? 12.214 13.987 -15.008 1.00 81.19 254 LYS A CA 1
ATOM 2102 C C . LYS A 1 254 ? 13.279 12.889 -14.922 1.00 81.19 254 LYS A C 1
ATOM 2104 O O . LYS A 1 254 ? 13.907 12.704 -13.884 1.00 81.19 254 LYS A O 1
ATOM 2109 N N . ARG A 1 255 ? 13.425 12.132 -16.008 1.00 73.50 255 ARG A N 1
ATOM 2110 C CA . ARG A 1 255 ? 14.261 10.925 -16.085 1.00 73.50 255 ARG A CA 1
ATOM 2111 C C . ARG A 1 255 ? 15.762 11.229 -15.973 1.00 73.50 255 ARG A C 1
ATOM 2113 O O . ARG A 1 255 ? 16.252 12.123 -16.656 1.00 73.50 255 ARG A O 1
ATOM 2120 N N . MET A 1 256 ? 16.484 10.434 -15.182 1.00 77.56 256 MET A N 1
ATOM 2121 C CA . MET A 1 256 ? 17.955 10.404 -15.124 1.00 77.56 256 MET A CA 1
ATOM 2122 C C . MET A 1 256 ? 18.484 9.134 -15.808 1.00 77.56 256 MET A C 1
ATOM 2124 O O . MET A 1 256 ? 19.134 8.303 -15.188 1.00 77.56 256 MET A O 1
ATOM 2128 N N . CYS A 1 257 ? 18.139 8.928 -17.086 1.00 86.56 257 CYS A N 1
ATOM 2129 C CA . CYS A 1 257 ? 18.436 7.667 -17.785 1.00 86.56 257 CYS A CA 1
ATOM 2130 C C . CYS A 1 257 ? 19.936 7.370 -17.903 1.00 86.56 257 CYS A C 1
ATOM 2132 O O . CYS A 1 257 ? 20.311 6.205 -17.860 1.00 86.56 257 CYS A O 1
ATOM 2134 N N . LYS A 1 258 ? 20.790 8.395 -18.020 1.00 85.56 258 LYS A N 1
ATOM 2135 C CA . LYS A 1 258 ? 22.249 8.210 -18.117 1.00 85.56 258 LYS A CA 1
ATOM 2136 C C . LYS A 1 258 ? 22.832 7.495 -16.893 1.00 85.56 258 LYS A C 1
ATOM 2138 O O . LYS A 1 258 ? 23.691 6.644 -17.061 1.00 85.56 258 LYS A O 1
ATOM 2143 N N . ASP A 1 259 ? 22.286 7.780 -15.714 1.00 85.75 259 ASP A N 1
ATOM 2144 C CA . ASP A 1 259 ? 22.750 7.239 -14.430 1.00 85.75 259 ASP A CA 1
ATOM 2145 C C . ASP A 1 259 ? 21.865 6.079 -13.935 1.00 85.75 259 ASP A C 1
ATOM 2147 O O . ASP A 1 259 ? 21.958 5.643 -12.789 1.00 85.75 259 ASP A O 1
ATOM 2151 N N . CYS A 1 260 ? 20.937 5.609 -14.774 1.00 93.38 260 CYS A N 1
ATOM 2152 C CA . CYS A 1 260 ? 20.000 4.553 -14.420 1.00 93.38 260 CYS A CA 1
ATOM 2153 C C . CYS A 1 260 ? 20.664 3.181 -14.604 1.00 93.38 260 CYS A C 1
ATOM 2155 O O . CYS A 1 260 ? 21.012 2.859 -15.741 1.00 93.38 260 CYS A O 1
ATOM 2157 N N . PRO A 1 261 ? 20.768 2.339 -13.557 1.00 94.19 261 PRO A N 1
ATOM 2158 C CA . PRO A 1 261 ? 21.480 1.062 -13.651 1.00 94.19 261 PRO A CA 1
ATOM 2159 C C . PRO A 1 261 ? 20.839 0.138 -14.698 1.00 94.19 261 PRO A C 1
ATOM 2161 O O . PRO A 1 261 ? 21.518 -0.365 -15.580 1.00 94.19 261 PRO A O 1
ATOM 2164 N N . VAL A 1 262 ? 19.505 0.100 -14.731 1.00 94.88 262 VAL A N 1
ATOM 2165 C CA . VAL A 1 262 ? 18.717 -0.704 -15.681 1.00 94.88 262 VAL A CA 1
ATOM 2166 C C . VAL A 1 262 ? 18.488 -0.040 -17.045 1.00 94.88 262 VAL A C 1
ATOM 2168 O O . VAL A 1 262 ? 17.552 -0.402 -17.758 1.00 94.88 262 VAL A O 1
ATOM 2171 N N . ASN A 1 263 ? 19.287 0.960 -17.440 1.00 93.12 263 ASN A N 1
ATOM 2172 C CA . ASN A 1 263 ? 19.104 1.658 -18.723 1.00 93.12 263 ASN A CA 1
ATOM 2173 C C . ASN A 1 263 ? 19.124 0.674 -19.908 1.00 93.12 263 ASN A C 1
ATOM 2175 O O . ASN A 1 263 ? 18.205 0.682 -20.726 1.00 93.12 263 ASN A O 1
ATOM 2179 N N . ALA A 1 264 ? 20.105 -0.232 -19.939 1.00 90.94 264 ALA A N 1
ATOM 2180 C CA . ALA A 1 264 ? 20.255 -1.220 -21.008 1.00 90.94 264 ALA A CA 1
ATOM 2181 C C . ALA A 1 264 ? 19.100 -2.239 -21.077 1.00 90.94 264 ALA A C 1
ATOM 2183 O O . ALA A 1 264 ? 18.893 -2.864 -22.117 1.00 90.94 264 ALA A O 1
ATOM 2184 N N . LEU A 1 265 ? 18.340 -2.407 -19.991 1.00 92.50 265 LEU A N 1
ATOM 2185 C CA . LEU A 1 265 ? 17.199 -3.325 -19.900 1.00 92.50 265 LEU A CA 1
ATOM 2186 C C . LEU A 1 265 ? 15.864 -2.617 -20.156 1.00 92.50 265 LEU A C 1
ATOM 2188 O O . LEU A 1 265 ? 14.911 -3.235 -20.617 1.00 92.50 265 LEU A O 1
ATOM 2192 N N . CYS A 1 266 ? 15.796 -1.313 -19.892 1.00 92.31 266 CYS A N 1
ATOM 2193 C CA . CYS A 1 266 ? 14.583 -0.510 -19.964 1.00 92.31 266 CYS A CA 1
ATOM 2194 C C . CYS A 1 266 ? 14.071 -0.361 -21.403 1.00 92.31 266 CYS A C 1
ATOM 2196 O O . CYS A 1 266 ? 14.707 0.295 -22.236 1.00 92.31 266 CYS A O 1
ATOM 2198 N N . LEU A 1 267 ? 12.869 -0.881 -21.672 1.00 91.00 267 LEU A N 1
ATOM 2199 C CA . LEU A 1 267 ? 12.246 -0.811 -22.995 1.00 91.00 267 LEU A CA 1
ATOM 2200 C C . LEU A 1 267 ? 12.098 0.638 -23.489 1.00 91.00 267 LEU A C 1
ATOM 2202 O O . LEU A 1 267 ? 12.443 0.948 -24.626 1.00 91.00 267 LEU A O 1
ATOM 2206 N N . THR A 1 268 ? 11.678 1.566 -22.622 1.00 88.94 268 THR A N 1
ATOM 2207 C CA . THR A 1 268 ? 11.555 2.988 -23.003 1.00 88.94 268 THR A CA 1
ATOM 2208 C C . THR A 1 268 ? 12.896 3.593 -23.416 1.00 88.94 268 THR A C 1
ATOM 2210 O O . THR A 1 268 ? 12.948 4.386 -24.356 1.00 88.94 268 THR A O 1
ATOM 2213 N N . SER A 1 269 ? 13.985 3.241 -22.726 1.00 86.94 269 SER A N 1
ATOM 2214 C CA . SER A 1 269 ? 15.313 3.796 -23.012 1.00 86.94 269 SER A CA 1
ATOM 2215 C C . SER A 1 269 ? 15.835 3.331 -24.371 1.00 86.94 269 SER A C 1
ATOM 2217 O O . SER A 1 269 ? 16.272 4.152 -25.178 1.00 86.94 269 SER A O 1
ATOM 2219 N N . LYS A 1 270 ? 15.667 2.035 -24.679 1.00 84.38 270 LYS A N 1
ATOM 2220 C CA . LYS A 1 270 ? 16.036 1.439 -25.975 1.00 84.38 270 LYS A CA 1
ATOM 2221 C C . LYS A 1 270 ? 15.380 2.140 -27.175 1.00 84.38 270 LYS A C 1
ATOM 2223 O O . LYS A 1 270 ? 15.951 2.144 -28.262 1.00 84.38 270 LYS A O 1
ATOM 2228 N N . HIS A 1 271 ? 14.208 2.749 -26.982 1.00 76.25 271 HIS A N 1
ATOM 2229 C CA . HIS A 1 271 ? 13.422 3.375 -28.049 1.00 76.25 271 HIS A CA 1
ATOM 2230 C C . HIS A 1 271 ? 13.390 4.913 -28.020 1.00 76.25 271 HIS A C 1
ATOM 2232 O O . HIS A 1 271 ? 12.818 5.503 -28.928 1.00 76.25 271 HIS A O 1
ATOM 2238 N N . THR A 1 272 ? 14.006 5.580 -27.032 1.00 65.50 272 THR A N 1
ATOM 2239 C CA . THR A 1 272 ? 14.068 7.062 -26.974 1.00 65.50 272 THR A CA 1
ATOM 2240 C C . THR A 1 272 ? 15.408 7.668 -27.405 1.00 65.50 272 THR A C 1
ATOM 2242 O O . THR A 1 272 ? 15.566 8.885 -27.342 1.00 65.50 272 THR A O 1
ATOM 2245 N N . HIS A 1 273 ? 16.349 6.843 -27.867 1.00 50.03 273 HIS A N 1
ATOM 2246 C CA . HIS A 1 273 ? 17.617 7.262 -28.479 1.00 50.03 273 HIS A CA 1
ATOM 2247 C C . HIS A 1 273 ? 17.667 7.017 -30.003 1.00 50.03 273 HIS A C 1
ATOM 2249 O O . HIS A 1 273 ? 18.754 6.956 -30.572 1.00 50.03 273 HIS A O 1
ATOM 2255 N N . ARG A 1 274 ? 16.502 6.869 -30.650 1.00 42.00 274 ARG A N 1
ATOM 2256 C CA . ARG A 1 274 ? 16.355 6.974 -32.109 1.00 42.00 274 ARG A CA 1
ATOM 2257 C C . ARG A 1 274 ? 15.860 8.361 -32.483 1.00 42.00 274 ARG A C 1
ATOM 2259 O O . ARG A 1 274 ? 15.010 8.878 -31.724 1.00 42.00 274 ARG A O 1
#

Secondary structure (DSSP, 8-state):
---PPPPHHHHHHHHTTSEEEETTEEEEHHHHHHHHHHHHHHHHHHHHS--HHHHHHHHHHHHHHHH-SS--THHHHHHHHHHHHH-SSGGG-SHHHHHHHHHHTT-TT-HHHHHHHHHHHHHIIIIISTT-HHHHHHHHHHTGGGT-TT-GGGGSTT--HHHHHHHHTTT-TT-----HHHHHHHHHHTGGGGGGGGGGSTT----S-TTSHHHHHHHHHHHHHHHHHTTTSS-HHHHHHHHHHHHHHTS-SS--GGG-GGGGT-HHHHHH--

pLDDT: mean 92.92, std 8.69, range [42.0, 98.5]

Sequence (274 aa):
MNIELPDVNKIISEIIEVKAKSDETTQTIEKWVKDHRDDIKKNTELIKNRYDSNDLKILIIFLDSLLVRAMSGERGSKVKNELILSIKSKKDLNYKNYVQILNNADYRWGAEKGAPVIDGVVTYFRDELKWDWVIYFKNAEKNYRDNFQDDKLLKIKNVGYKLRDLALSNFNENYVANDLHVVRIMTRLGLLNYGFELLEDDKLEMGNNPSNENNYLFLHKLILRISELTGEKYSPSDLDRIFWHFGRTICKAKRMCKDCPVNALCLTSKHTHR